Protein AF-A0AB74HJE1-F1 (afdb_monomer_lite)

pLDDT: mean 70.59, std 23.11, range [28.53, 96.62]

Structure (mmCIF, N/CA/C/O backbone):
data_AF-A0AB74HJE1-F1
#
_entry.id   AF-A0AB74HJE1-F1
#
loop_
_atom_site.group_PDB
_atom_site.id
_atom_site.type_symbol
_atom_site.label_atom_id
_atom_site.label_alt_id
_atom_site.label_comp_id
_atom_site.label_asym_id
_atom_site.label_entity_id
_atom_site.label_seq_id
_atom_site.pdbx_PDB_ins_code
_atom_site.Cartn_x
_atom_site.Cartn_y
_atom_site.Cartn_z
_atom_site.occupancy
_atom_site.B_iso_or_equiv
_atom_site.auth_seq_id
_atom_site.auth_comp_id
_atom_site.auth_asym_id
_atom_site.auth_atom_id
_atom_site.pdbx_PDB_model_num
ATOM 1 N N . MET A 1 1 ? 13.003 -18.111 -3.143 1.00 72.19 1 MET A N 1
ATOM 2 C CA . MET A 1 1 ? 11.633 -18.388 -3.616 1.00 72.19 1 MET A CA 1
ATOM 3 C C . MET A 1 1 ? 11.529 -17.770 -4.992 1.00 72.19 1 MET A C 1
ATOM 5 O O . MET A 1 1 ? 12.029 -16.664 -5.158 1.00 72.19 1 MET A O 1
ATOM 9 N N . ASP A 1 2 ? 10.996 -18.496 -5.968 1.00 81.50 2 ASP A N 1
ATOM 10 C CA . ASP A 1 2 ? 10.928 -17.996 -7.345 1.00 81.50 2 ASP A CA 1
ATOM 11 C C . ASP A 1 2 ? 9.870 -16.889 -7.454 1.00 81.50 2 ASP A C 1
ATOM 13 O O . ASP A 1 2 ? 8.859 -16.919 -6.746 1.00 81.50 2 ASP A O 1
ATOM 17 N N . SER A 1 3 ? 10.107 -15.906 -8.327 1.00 83.31 3 SER A N 1
ATOM 18 C CA . SER A 1 3 ? 9.240 -14.726 -8.477 1.00 83.31 3 SER A CA 1
ATOM 19 C C . SER A 1 3 ? 7.801 -15.100 -8.854 1.00 83.31 3 SER A C 1
ATOM 21 O O . SER A 1 3 ? 6.850 -14.568 -8.295 1.00 83.31 3 SER A O 1
ATOM 23 N N . ASP A 1 4 ? 7.614 -16.074 -9.740 1.00 87.19 4 ASP A N 1
ATOM 24 C CA . ASP A 1 4 ? 6.304 -16.563 -10.191 1.00 87.19 4 ASP A CA 1
ATOM 25 C C . ASP A 1 4 ? 5.499 -17.290 -9.099 1.00 87.19 4 ASP A C 1
ATOM 27 O O . ASP A 1 4 ? 4.298 -17.512 -9.255 1.00 87.19 4 ASP A O 1
ATOM 31 N N . LYS A 1 5 ? 6.144 -17.628 -7.978 1.00 89.44 5 LYS A N 1
ATOM 32 C CA . LYS A 1 5 ? 5.533 -18.297 -6.821 1.00 89.44 5 LYS A CA 1
ATOM 33 C C . LYS A 1 5 ? 5.358 -17.367 -5.622 1.00 89.44 5 LYS A C 1
ATOM 35 O O . LYS A 1 5 ? 4.829 -17.805 -4.604 1.00 89.44 5 LYS A O 1
ATOM 40 N N . ALA A 1 6 ? 5.809 -16.115 -5.710 1.00 90.12 6 ALA A N 1
ATOM 41 C CA . ALA A 1 6 ? 5.773 -15.154 -4.614 1.00 90.12 6 ALA A CA 1
ATOM 42 C C . ALA A 1 6 ? 4.555 -14.229 -4.699 1.00 90.12 6 ALA A C 1
ATOM 44 O O . ALA A 1 6 ? 4.328 -13.576 -5.713 1.00 90.12 6 ALA A O 1
ATOM 45 N N . ALA A 1 7 ? 3.812 -14.119 -3.599 1.00 92.62 7 ALA A N 1
ATOM 46 C CA . ALA A 1 7 ? 2.880 -13.026 -3.357 1.00 92.62 7 ALA A CA 1
ATOM 47 C C . ALA A 1 7 ? 3.541 -12.061 -2.368 1.00 92.62 7 ALA A C 1
ATOM 49 O O . ALA A 1 7 ? 4.064 -12.495 -1.340 1.00 92.62 7 ALA A O 1
ATOM 50 N N . VAL A 1 8 ? 3.583 -10.774 -2.707 1.00 94.62 8 VAL A N 1
ATOM 51 C CA . VAL A 1 8 ? 4.315 -9.763 -1.935 1.00 94.62 8 VAL A CA 1
ATOM 52 C C . VAL A 1 8 ? 3.392 -8.632 -1.517 1.00 94.62 8 VAL A C 1
ATOM 54 O O . VAL A 1 8 ? 2.507 -8.228 -2.266 1.00 94.62 8 VAL A O 1
ATOM 57 N N . TRP A 1 9 ? 3.594 -8.122 -0.312 1.00 95.94 9 TRP A N 1
ATOM 58 C CA . TRP A 1 9 ? 2.852 -7.001 0.253 1.00 95.94 9 TRP A CA 1
ATOM 59 C C . TRP A 1 9 ? 3.743 -6.254 1.238 1.00 95.94 9 TRP A C 1
ATOM 61 O O . TRP A 1 9 ? 4.643 -6.835 1.843 1.00 95.94 9 TRP A O 1
ATOM 71 N N . VAL A 1 10 ? 3.468 -4.965 1.426 1.00 96.62 10 VAL A N 1
ATOM 72 C CA . VAL A 1 10 ? 4.100 -4.175 2.493 1.00 96.62 10 VAL A CA 1
ATOM 73 C C . VAL A 1 10 ? 3.475 -4.508 3.848 1.00 96.62 10 VAL A C 1
ATOM 75 O O . VAL A 1 10 ? 4.176 -4.594 4.850 1.00 96.62 10 VAL A O 1
ATOM 78 N N . THR A 1 11 ? 2.160 -4.724 3.868 1.00 96.06 11 T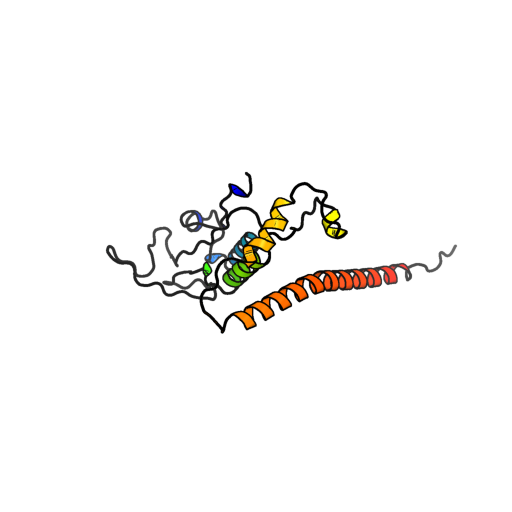HR A N 1
ATOM 79 C CA . THR A 1 11 ? 1.366 -4.981 5.073 1.00 96.06 11 THR A CA 1
ATOM 80 C C . THR A 1 11 ? 0.141 -5.831 4.740 1.00 96.06 11 THR A C 1
ATOM 82 O O . THR A 1 11 ? -0.234 -5.941 3.570 1.00 96.06 11 THR A O 1
ATOM 85 N N . ASN A 1 12 ? -0.480 -6.426 5.754 1.00 94.69 12 ASN A N 1
ATOM 86 C CA . ASN A 1 12 ? -1.777 -7.092 5.664 1.00 94.69 12 ASN A CA 1
ATOM 87 C C . ASN A 1 12 ? -2.604 -6.823 6.940 1.00 94.69 12 ASN A C 1
ATOM 89 O O . ASN A 1 12 ? -2.153 -6.116 7.838 1.00 94.69 12 ASN A O 1
ATOM 93 N N . TRP A 1 13 ? -3.810 -7.393 7.027 1.00 93.31 13 TRP A N 1
ATOM 94 C CA . TRP A 1 13 ? -4.737 -7.130 8.138 1.00 93.31 13 TRP A CA 1
ATOM 95 C C . TRP A 1 13 ? -4.210 -7.585 9.513 1.00 93.31 13 TRP A C 1
ATOM 97 O O . TRP A 1 13 ? -4.633 -7.050 10.533 1.00 93.31 13 TRP A O 1
ATOM 107 N N . ASP A 1 14 ? -3.296 -8.558 9.557 1.00 93.56 14 ASP A N 1
ATOM 108 C CA . ASP A 1 14 ? -2.675 -9.017 10.802 1.00 93.56 14 ASP A CA 1
ATOM 109 C C . ASP A 1 14 ? -1.459 -8.148 11.153 1.00 93.56 14 ASP A C 1
ATOM 111 O O . ASP A 1 14 ? -1.307 -7.677 12.283 1.00 93.56 14 ASP A O 1
ATOM 115 N N . THR A 1 15 ? -0.573 -7.919 10.177 1.00 95.00 15 THR A N 1
ATOM 116 C CA . THR A 1 15 ? 0.705 -7.234 10.390 1.00 95.00 15 THR A CA 1
ATOM 117 C C . THR A 1 15 ? 0.563 -5.732 10.559 1.00 95.00 15 THR A C 1
ATOM 119 O O . THR A 1 15 ? 1.452 -5.116 11.155 1.00 95.00 15 THR A O 1
ATOM 122 N N . GLU A 1 16 ? -0.548 -5.137 10.110 1.00 93.94 16 GLU A N 1
ATOM 123 C CA . GLU A 1 16 ? -0.856 -3.741 10.423 1.00 93.94 16 GLU A CA 1
ATOM 124 C C . GLU A 1 16 ? -1.067 -3.551 11.940 1.00 93.94 16 GLU A C 1
ATOM 126 O O . GLU A 1 16 ? -0.742 -2.504 12.500 1.00 93.94 16 GLU A O 1
ATOM 131 N N . ARG A 1 17 ? -1.562 -4.583 12.640 1.00 94.06 17 ARG A N 1
ATOM 132 C CA . ARG A 1 17 ? -2.012 -4.494 14.043 1.00 94.06 17 ARG A CA 1
ATOM 133 C C . ARG A 1 17 ? -0.992 -4.987 15.059 1.00 94.06 17 ARG A C 1
ATOM 135 O O . ARG A 1 17 ? -1.167 -4.752 16.249 1.00 94.06 17 ARG A O 1
ATOM 142 N N . ASN A 1 18 ? 0.074 -5.644 14.612 1.00 92.94 18 ASN A N 1
ATOM 143 C CA . ASN A 1 18 ? 1.067 -6.267 15.492 1.00 92.94 18 ASN A CA 1
ATOM 144 C C . ASN A 1 18 ? 2.453 -5.593 15.455 1.00 92.94 18 ASN A C 1
ATOM 146 O O . ASN A 1 18 ? 3.400 -6.116 16.040 1.00 92.94 18 ASN A O 1
ATOM 150 N N . GLY A 1 19 ? 2.587 -4.463 14.751 1.00 89.31 19 GLY A N 1
ATOM 151 C CA . GLY A 1 19 ? 3.825 -3.678 14.687 1.00 89.31 19 GLY A CA 1
ATOM 152 C C . GLY A 1 19 ? 4.952 -4.296 13.853 1.00 89.31 19 GLY A C 1
ATOM 153 O O . GLY A 1 19 ? 6.074 -3.802 13.895 1.00 89.31 19 GLY A O 1
ATOM 154 N N . SER A 1 20 ? 4.681 -5.361 13.093 1.00 93.25 20 SER A N 1
ATOM 155 C CA . SER A 1 20 ? 5.703 -6.067 12.300 1.00 93.25 20 SER A CA 1
ATOM 156 C C . SER A 1 20 ? 5.813 -5.578 10.851 1.00 93.25 20 SER A C 1
ATOM 158 O O . SER A 1 20 ? 6.543 -6.168 10.058 1.00 93.25 20 SER A O 1
ATOM 160 N N . SER A 1 21 ? 5.073 -4.536 10.467 1.00 95.06 21 SER A N 1
ATOM 161 C CA . SER A 1 21 ? 5.078 -3.993 9.105 1.00 95.06 21 SER A CA 1
ATOM 162 C C . SER A 1 21 ? 4.910 -2.479 9.089 1.00 95.06 21 SER A C 1
ATOM 164 O O . SER A 1 21 ? 4.431 -1.899 10.061 1.00 95.06 21 SER A O 1
ATOM 166 N N . LEU A 1 22 ? 5.285 -1.850 7.971 1.00 94.81 22 LEU A N 1
ATOM 167 C CA . LEU A 1 22 ? 4.898 -0.467 7.700 1.00 94.81 22 LEU A CA 1
ATOM 168 C C . LEU A 1 22 ? 3.400 -0.410 7.415 1.00 94.81 22 LEU A C 1
ATOM 170 O O . LEU A 1 22 ? 2.878 -1.226 6.662 1.00 94.81 22 LEU A O 1
ATOM 174 N N . THR A 1 23 ? 2.733 0.602 7.942 1.00 92.62 23 THR A N 1
ATOM 175 C CA . THR A 1 23 ? 1.289 0.815 7.833 1.00 92.62 23 THR A CA 1
ATOM 176 C C . THR A 1 23 ? 0.991 2.222 7.342 1.00 92.62 23 THR A C 1
ATOM 178 O O . THR A 1 23 ? 1.874 3.070 7.241 1.00 92.62 23 THR A O 1
ATOM 181 N N . THR A 1 24 ? -0.276 2.525 7.090 1.00 90.00 24 THR A N 1
ATOM 182 C CA . THR A 1 24 ? -0.703 3.879 6.715 1.00 90.00 24 THR A CA 1
ATOM 183 C C . THR A 1 24 ? -0.303 4.952 7.741 1.00 90.00 24 THR A C 1
ATOM 185 O O . THR A 1 24 ? -0.058 6.096 7.357 1.00 90.00 24 THR A O 1
ATOM 188 N N . ARG A 1 25 ? -0.117 4.587 9.021 1.00 88.75 25 ARG A N 1
ATOM 189 C CA . ARG A 1 25 ? 0.381 5.488 10.081 1.00 88.75 25 ARG A CA 1
ATOM 190 C C . ARG A 1 25 ? 1.830 5.926 9.886 1.00 88.75 25 ARG A C 1
ATOM 192 O O . ARG A 1 25 ? 2.210 6.979 10.386 1.00 88.75 25 ARG A O 1
ATOM 199 N N . ASP A 1 26 ? 2.616 5.168 9.126 1.00 91.75 26 ASP A N 1
ATOM 200 C CA . ASP A 1 26 ? 4.002 5.508 8.787 1.00 91.75 26 ASP A CA 1
ATOM 201 C C . ASP A 1 26 ? 4.096 6.485 7.598 1.00 91.75 26 ASP A C 1
ATOM 203 O O . ASP A 1 26 ? 5.193 6.844 7.155 1.00 91.75 26 ASP A O 1
ATOM 207 N N . GLY A 1 27 ? 2.949 6.918 7.056 1.00 89.19 27 GLY A N 1
ATOM 208 C CA . GLY A 1 27 ? 2.835 7.977 6.057 1.00 89.19 27 GLY A CA 1
ATOM 209 C C . GLY A 1 27 ? 3.713 7.742 4.826 1.00 89.19 27 GLY A C 1
ATOM 210 O O . GLY A 1 27 ? 3.563 6.757 4.099 1.00 89.19 27 GLY A O 1
ATOM 211 N N . THR A 1 28 ? 4.651 8.659 4.580 1.00 90.00 28 THR A N 1
ATOM 212 C CA . THR A 1 28 ? 5.533 8.635 3.402 1.00 90.00 28 THR A CA 1
ATOM 213 C C . THR A 1 28 ? 6.341 7.342 3.281 1.00 90.00 28 THR A C 1
ATOM 215 O O . THR A 1 28 ? 6.552 6.870 2.163 1.00 90.00 28 THR A O 1
ATOM 218 N N . SER A 1 29 ? 6.762 6.732 4.395 1.00 93.50 29 SER A N 1
ATOM 219 C CA . SER A 1 29 ? 7.520 5.473 4.368 1.00 93.50 29 SER A CA 1
ATOM 220 C C . SER A 1 29 ? 6.685 4.330 3.795 1.00 93.50 29 SER A C 1
ATOM 222 O O . SER A 1 29 ? 7.158 3.581 2.940 1.00 93.50 29 SER A O 1
ATOM 224 N N . TYR A 1 30 ? 5.416 4.237 4.197 1.00 93.25 30 TYR A N 1
ATOM 225 C CA . TYR A 1 30 ? 4.480 3.254 3.656 1.00 93.25 30 TYR A CA 1
ATOM 226 C C . TYR A 1 30 ? 4.193 3.493 2.175 1.00 93.25 30 TYR A C 1
ATOM 228 O O . TYR A 1 30 ? 4.159 2.547 1.381 1.00 93.25 30 TYR A O 1
ATOM 236 N N . LEU A 1 31 ? 4.050 4.758 1.772 1.00 91.50 31 LEU A N 1
ATOM 237 C CA . LEU A 1 31 ? 3.858 5.105 0.369 1.00 91.50 31 LEU A CA 1
ATOM 238 C C . LEU A 1 31 ? 5.068 4.705 -0.489 1.00 91.50 31 LEU A C 1
ATOM 240 O O . LEU A 1 31 ? 4.891 4.106 -1.550 1.00 91.50 31 LEU A O 1
ATOM 244 N N . LEU A 1 32 ? 6.286 4.993 -0.024 1.00 93.06 32 LEU A N 1
ATOM 245 C CA . LEU A 1 32 ? 7.517 4.647 -0.733 1.00 93.06 32 LEU A CA 1
ATOM 246 C C . LEU A 1 32 ? 7.716 3.132 -0.819 1.00 93.06 32 LEU A C 1
ATOM 248 O O . LEU A 1 32 ? 8.081 2.632 -1.880 1.00 93.06 32 LEU A O 1
ATOM 252 N N . ALA A 1 33 ? 7.432 2.397 0.257 1.00 95.19 33 ALA A N 1
ATOM 253 C CA . ALA A 1 33 ? 7.513 0.940 0.259 1.00 95.19 33 ALA A CA 1
ATOM 254 C C . ALA A 1 33 ? 6.566 0.323 -0.782 1.00 95.19 33 ALA A C 1
ATOM 256 O O . ALA A 1 33 ? 6.971 -0.547 -1.554 1.00 95.19 33 ALA A O 1
ATOM 257 N N . ASN A 1 34 ? 5.329 0.820 -0.873 1.00 94.31 34 ASN A N 1
ATOM 258 C CA . ASN A 1 34 ? 4.380 0.353 -1.883 1.00 94.31 34 ASN A CA 1
ATOM 259 C C . ASN A 1 34 ? 4.787 0.776 -3.301 1.00 94.31 34 ASN A C 1
ATOM 261 O O . ASN A 1 34 ? 4.650 -0.009 -4.237 1.00 94.31 34 ASN A O 1
ATOM 265 N N . ALA A 1 35 ? 5.322 1.987 -3.478 1.00 92.69 35 ALA A N 1
ATOM 266 C CA . ALA A 1 35 ? 5.855 2.425 -4.764 1.00 92.69 35 ALA A CA 1
ATOM 267 C C . ALA A 1 35 ? 7.021 1.533 -5.218 1.00 92.69 35 ALA A C 1
ATOM 269 O O . ALA A 1 35 ? 7.041 1.097 -6.368 1.00 92.69 35 ALA A O 1
ATOM 270 N N . PHE A 1 36 ? 7.946 1.206 -4.314 1.00 92.38 36 PHE A N 1
ATOM 271 C CA . PHE A 1 36 ? 9.055 0.299 -4.592 1.00 92.38 36 PHE A CA 1
ATOM 272 C C . PHE A 1 36 ? 8.561 -1.108 -4.936 1.00 92.38 36 PHE A C 1
ATOM 274 O O . PHE A 1 36 ? 8.960 -1.651 -5.960 1.00 92.38 36 PHE A O 1
ATOM 281 N N . MET A 1 37 ? 7.640 -1.668 -4.149 1.00 93.81 37 MET A N 1
ATOM 282 C CA . MET A 1 37 ? 7.030 -2.973 -4.423 1.00 93.81 37 MET A CA 1
ATOM 283 C C . MET A 1 37 ? 6.345 -3.027 -5.799 1.00 93.81 37 MET A C 1
ATOM 285 O O . MET A 1 37 ? 6.401 -4.046 -6.478 1.00 93.81 37 MET A O 1
ATOM 289 N N . LEU A 1 38 ? 5.700 -1.938 -6.227 1.00 93.06 38 LEU A N 1
ATOM 290 C CA . LEU A 1 38 ? 5.068 -1.855 -7.546 1.00 93.06 38 LEU A CA 1
ATOM 291 C C . LEU A 1 38 ? 6.087 -1.664 -8.677 1.00 93.06 38 LEU A C 1
ATOM 293 O O . LEU A 1 38 ? 5.887 -2.204 -9.763 1.00 93.06 38 LEU A O 1
ATOM 297 N N . ALA A 1 39 ? 7.161 -0.910 -8.440 1.00 88.69 39 ALA A N 1
ATOM 298 C CA . ALA A 1 39 ? 8.231 -0.697 -9.413 1.00 88.69 39 ALA A CA 1
ATOM 299 C C . ALA A 1 39 ? 9.106 -1.942 -9.604 1.00 88.69 39 ALA A C 1
ATOM 301 O O . ALA A 1 39 ? 9.608 -2.188 -10.701 1.00 88.69 39 ALA A O 1
ATOM 302 N N . TYR A 1 40 ? 9.307 -2.714 -8.537 1.00 84.62 40 TYR A N 1
ATOM 303 C CA . TYR A 1 40 ? 10.154 -3.890 -8.545 1.00 84.62 40 TYR A CA 1
ATOM 304 C C . TYR A 1 40 ? 9.367 -5.100 -9.053 1.00 84.62 40 TYR A C 1
ATOM 306 O O . TYR A 1 40 ? 8.351 -5.509 -8.489 1.00 84.62 40 TYR A O 1
ATOM 314 N N . ASP A 1 41 ? 9.823 -5.683 -10.158 1.00 81.94 41 ASP A N 1
ATOM 315 C CA . ASP A 1 41 ? 9.139 -6.813 -10.783 1.00 81.94 41 ASP A CA 1
ATOM 316 C C . ASP A 1 41 ? 9.598 -8.143 -10.172 1.00 81.94 41 ASP A C 1
ATOM 318 O O . ASP A 1 41 ? 10.309 -8.941 -10.793 1.00 81.94 41 ASP A O 1
ATOM 322 N N . TYR A 1 42 ? 9.207 -8.321 -8.912 1.00 84.50 42 TYR A N 1
ATOM 323 C CA . TYR A 1 42 ? 9.331 -9.548 -8.142 1.00 84.50 42 TYR A CA 1
ATOM 324 C C . TYR A 1 42 ? 7.975 -9.889 -7.525 1.00 84.50 42 TYR A C 1
ATOM 326 O O . TYR A 1 42 ? 7.381 -9.063 -6.831 1.00 84.50 42 TYR A O 1
ATOM 334 N N . GLY A 1 43 ? 7.494 -11.107 -7.756 1.00 89.12 43 GLY A N 1
ATOM 335 C CA . GLY A 1 43 ? 6.219 -11.557 -7.221 1.00 89.12 43 GLY A CA 1
ATOM 336 C C . GLY A 1 43 ? 4.984 -10.896 -7.835 1.00 89.12 43 GLY A C 1
ATOM 337 O O . GLY A 1 43 ? 5.035 -10.010 -8.698 1.00 89.12 43 GLY A O 1
ATOM 338 N N . GLN A 1 44 ? 3.840 -11.346 -7.332 1.00 91.00 44 GLN A N 1
ATOM 339 C CA . GLN A 1 44 ? 2.539 -10.711 -7.487 1.00 91.00 44 GLN A CA 1
ATOM 340 C C . GLN A 1 44 ? 2.323 -9.725 -6.330 1.00 91.00 44 GLN A C 1
ATOM 342 O O . GLN A 1 44 ? 2.203 -10.161 -5.184 1.00 91.00 44 GLN A O 1
ATOM 347 N N . PRO A 1 45 ? 2.310 -8.404 -6.583 1.00 94.19 45 PRO A N 1
ATOM 348 C CA . PRO A 1 45 ? 2.145 -7.411 -5.538 1.00 94.19 45 PRO A CA 1
ATOM 349 C C . PRO A 1 45 ? 0.681 -7.277 -5.126 1.00 94.19 45 PRO A C 1
ATOM 351 O O . PRO A 1 45 ? -0.216 -7.151 -5.960 1.00 94.19 45 PRO A O 1
ATOM 354 N N . HIS A 1 46 ? 0.459 -7.214 -3.820 1.00 94.81 46 HIS A N 1
ATOM 355 C CA . HIS A 1 46 ? -0.832 -6.988 -3.194 1.00 94.81 46 HIS A CA 1
ATOM 356 C C . HIS A 1 46 ? -0.795 -5.668 -2.423 1.00 94.81 46 HIS A C 1
ATOM 358 O O . HIS A 1 46 ? -0.041 -5.505 -1.465 1.00 94.81 46 HIS A O 1
ATOM 364 N N . ILE A 1 47 ? -1.630 -4.718 -2.84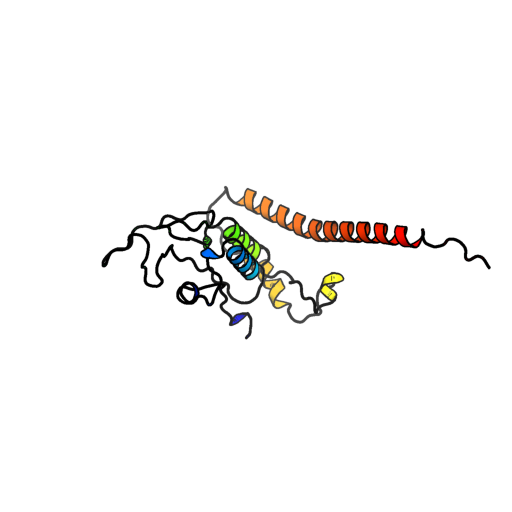6 1.00 94.56 47 ILE A N 1
ATOM 365 C CA . ILE A 1 47 ? -1.854 -3.468 -2.117 1.00 94.56 47 ILE A CA 1
ATOM 366 C C . ILE A 1 47 ? -2.944 -3.716 -1.085 1.00 94.56 47 ILE A C 1
ATOM 368 O O . ILE A 1 47 ? -4.107 -3.926 -1.435 1.00 94.56 47 ILE A O 1
ATOM 372 N N . PHE A 1 48 ? -2.566 -3.681 0.186 1.00 94.69 48 PHE A N 1
ATOM 373 C CA . PHE A 1 48 ? -3.519 -3.766 1.277 1.00 94.69 48 PHE A CA 1
ATOM 374 C C . PHE A 1 48 ? -4.240 -2.429 1.483 1.00 94.69 48 PHE A C 1
ATOM 376 O O . PHE A 1 48 ? -3.643 -1.354 1.394 1.00 94.69 48 PHE A O 1
ATOM 383 N N . SER A 1 49 ? -5.538 -2.504 1.772 1.00 91.88 49 SER A N 1
ATOM 384 C CA . SER A 1 49 ? -6.367 -1.351 2.103 1.00 91.88 49 SER A CA 1
ATOM 385 C C . SER A 1 49 ? -7.304 -1.688 3.252 1.00 91.88 49 SER A C 1
ATOM 387 O O . SER A 1 49 ? -8.352 -2.297 3.042 1.00 91.88 49 SER A O 1
ATOM 389 N N . GLY A 1 50 ? -6.935 -1.229 4.441 1.00 92.69 50 GLY A N 1
ATOM 390 C CA . GLY A 1 50 ? -7.756 -1.311 5.639 1.00 92.69 50 GLY A CA 1
ATOM 391 C C . GLY A 1 50 ? -8.608 -0.064 5.866 1.00 92.69 50 GLY A C 1
ATOM 392 O O . GLY A 1 50 ? -9.093 0.596 4.937 1.00 92.69 50 GLY A O 1
ATOM 393 N N . TYR A 1 51 ? -8.771 0.250 7.140 1.00 93.69 51 TYR A N 1
ATOM 394 C CA . TYR A 1 51 ? -9.548 1.361 7.657 1.00 93.69 51 TYR A CA 1
ATOM 395 C C . TYR A 1 51 ? -8.934 1.862 8.957 1.00 93.69 51 TYR A C 1
ATOM 397 O O . TYR A 1 51 ? -8.230 1.119 9.637 1.00 93.69 51 TYR A O 1
ATOM 405 N N . TYR A 1 52 ? -9.246 3.102 9.328 1.00 92.94 52 TYR A N 1
ATOM 406 C CA . TYR A 1 52 ? -8.756 3.680 10.569 1.00 92.94 52 TYR A CA 1
ATOM 407 C C . TYR A 1 52 ? -9.210 2.863 11.782 1.00 92.94 52 TYR A C 1
ATOM 409 O O . TYR A 1 52 ? -10.396 2.571 11.934 1.00 92.94 52 TYR A O 1
ATOM 417 N N . TYR A 1 53 ? -8.270 2.581 12.681 1.00 92.44 53 TYR A N 1
ATOM 418 C CA . TYR A 1 53 ? -8.524 1.994 13.995 1.00 92.44 53 TYR A CA 1
ATOM 419 C C . TYR A 1 53 ? -7.752 2.748 15.082 1.00 92.44 53 TYR A C 1
ATOM 421 O O . TYR A 1 53 ? -6.633 3.215 14.848 1.00 92.44 53 TYR A O 1
ATOM 429 N N . ALA A 1 54 ? -8.332 2.862 16.275 1.00 91.44 54 ALA A N 1
ATOM 430 C CA . ALA A 1 54 ? -7.648 3.396 17.450 1.00 91.44 54 ALA A CA 1
ATOM 431 C C . ALA A 1 54 ? -7.050 2.258 18.294 1.00 91.44 54 ALA A C 1
ATOM 433 O O . ALA A 1 54 ? -5.899 2.341 18.718 1.00 91.44 54 ALA A O 1
ATOM 434 N N . GLY A 1 55 ? -7.816 1.184 18.490 1.00 92.06 55 GLY A N 1
ATOM 435 C CA . GLY A 1 55 ? -7.407 -0.069 19.117 1.00 92.06 55 GLY A CA 1
ATOM 436 C C . GLY A 1 55 ? -7.207 -1.193 18.102 1.00 92.06 55 GLY A C 1
ATOM 437 O O . GLY A 1 55 ? -7.839 -1.230 17.048 1.00 92.06 55 GLY A O 1
ATOM 438 N N . VAL A 1 56 ? -6.330 -2.146 18.424 1.00 92.19 56 VAL A N 1
ATOM 439 C CA . VAL A 1 56 ? -6.037 -3.298 17.550 1.00 92.19 56 VAL A CA 1
ATOM 440 C C . VAL A 1 56 ? -7.253 -4.200 17.318 1.00 92.19 56 VAL A C 1
ATOM 442 O O . VAL A 1 56 ? -7.324 -4.854 16.286 1.00 92.19 56 VAL A O 1
ATOM 445 N N . ASP A 1 57 ? -8.249 -4.171 18.200 1.00 93.19 57 ASP A N 1
ATOM 446 C CA . ASP A 1 57 ? -9.481 -4.956 18.062 1.00 93.19 57 ASP A CA 1
ATOM 447 C C . ASP A 1 57 ? -10.641 -4.165 17.428 1.00 93.19 57 ASP A C 1
ATOM 449 O O . ASP A 1 57 ? -11.759 -4.674 17.326 1.00 93.19 57 ASP A O 1
ATOM 453 N N . ASP A 1 58 ? -10.407 -2.924 16.982 1.00 94.00 58 ASP A N 1
ATOM 454 C CA . ASP A 1 58 ? -11.474 -2.110 16.399 1.00 94.00 58 ASP A CA 1
ATOM 455 C C . ASP A 1 58 ? -11.911 -2.662 15.035 1.00 94.00 58 ASP A C 1
ATOM 457 O O . ASP A 1 58 ? -11.102 -2.914 14.126 1.00 94.00 58 ASP A O 1
ATOM 461 N N . GLY A 1 59 ? -13.230 -2.790 14.891 1.00 92.88 59 GLY A N 1
ATOM 462 C CA . GLY A 1 59 ? -13.897 -3.118 13.639 1.00 92.88 59 GLY A CA 1
ATOM 463 C C . GLY A 1 59 ? -13.946 -1.945 12.658 1.00 92.88 59 GLY A C 1
ATOM 464 O O . GLY A 1 59 ? -13.487 -0.838 12.940 1.00 92.88 59 GLY A O 1
ATOM 465 N N . ALA A 1 60 ? -14.521 -2.200 11.483 1.00 93.81 60 ALA A N 1
ATOM 466 C CA . ALA A 1 60 ? -14.636 -1.202 10.426 1.00 93.81 60 ALA A CA 1
ATOM 467 C C . ALA A 1 60 ? -15.412 0.060 10.876 1.00 93.81 60 ALA A C 1
ATOM 469 O O . ALA A 1 60 ? -16.323 -0.038 11.706 1.00 93.81 60 ALA A O 1
ATOM 470 N N . PRO A 1 61 ? -15.114 1.243 10.304 1.00 91.94 61 PRO A N 1
ATOM 471 C CA . PRO A 1 61 ? -15.757 2.493 10.682 1.00 91.94 61 PRO A CA 1
ATOM 472 C C . PRO A 1 61 ? -17.282 2.431 10.586 1.00 91.94 61 PRO A C 1
ATOM 474 O O . PRO A 1 61 ? -17.843 2.108 9.539 1.00 91.94 61 PRO A O 1
ATOM 477 N N . GLY A 1 62 ? -17.954 2.750 11.695 1.00 91.56 62 GLY A N 1
ATOM 478 C CA . GLY A 1 62 ? -19.416 2.763 11.783 1.00 91.56 62 GLY A CA 1
ATOM 479 C C . GLY A 1 62 ? -20.080 1.383 11.712 1.00 91.56 62 GLY A C 1
ATOM 480 O O . GLY A 1 62 ? -21.305 1.312 11.607 1.00 91.56 62 GLY A O 1
ATOM 481 N N . ALA A 1 63 ? -19.309 0.292 11.763 1.00 93.81 63 ALA A N 1
ATOM 482 C CA . ALA A 1 63 ? -19.863 -1.052 11.776 1.00 93.81 63 ALA A CA 1
ATOM 483 C C . ALA A 1 63 ? -20.707 -1.303 13.034 1.00 93.81 63 ALA A C 1
ATOM 485 O O . ALA A 1 63 ? -20.368 -0.900 14.148 1.00 93.81 63 ALA A O 1
ATOM 486 N N . THR A 1 64 ? -21.808 -2.021 12.842 1.00 94.50 64 THR A N 1
ATOM 487 C CA . THR A 1 64 ? -22.627 -2.593 13.909 1.00 94.50 64 THR A CA 1
ATOM 488 C C . THR A 1 64 ? -22.471 -4.112 13.907 1.00 94.50 64 THR A C 1
ATOM 490 O O . THR A 1 64 ? -21.781 -4.688 13.068 1.00 94.50 64 THR A O 1
ATOM 493 N N . ARG A 1 65 ? -23.168 -4.805 14.812 1.00 94.06 65 ARG A N 1
ATOM 494 C CA . ARG A 1 65 ? -23.169 -6.273 14.827 1.00 94.06 65 ARG A CA 1
ATOM 495 C C . ARG A 1 65 ? -23.771 -6.905 13.563 1.00 94.06 65 ARG A C 1
ATOM 497 O O . ARG A 1 65 ? -23.503 -8.071 13.295 1.00 94.06 65 ARG A O 1
ATOM 504 N N . THR A 1 66 ? -24.596 -6.178 12.812 1.00 96.31 66 THR A N 1
ATOM 505 C CA . THR A 1 66 ? -25.341 -6.732 11.666 1.00 96.31 66 THR A CA 1
ATOM 506 C C . THR A 1 66 ? -25.153 -5.950 10.372 1.00 96.31 66 THR A C 1
ATOM 508 O O . THR A 1 66 ? -25.745 -6.315 9.361 1.00 96.31 66 THR A O 1
ATOM 511 N N . SER A 1 67 ? -24.371 -4.871 10.377 1.00 95.94 67 SER A N 1
ATOM 512 C CA . SER A 1 67 ? -24.152 -4.052 9.186 1.00 95.94 67 SER A CA 1
ATOM 513 C C . SER A 1 67 ? -22.787 -3.379 9.190 1.00 95.94 67 SER A C 1
ATOM 515 O O . SER A 1 67 ? -22.262 -3.006 10.237 1.00 95.94 67 SER A O 1
ATOM 517 N N . VAL A 1 68 ? -22.246 -3.178 7.992 1.00 94.62 68 VAL A N 1
ATOM 518 C CA . VAL A 1 68 ? -21.089 -2.320 7.738 1.00 94.62 68 VAL A CA 1
ATOM 519 C C . VAL A 1 68 ? -21.561 -1.221 6.783 1.00 94.62 68 VAL A C 1
ATOM 521 O O . VAL A 1 68 ? -22.130 -1.563 5.745 1.00 94.62 68 VAL A O 1
ATOM 524 N N . PRO A 1 69 ? -21.405 0.068 7.127 1.00 92.44 69 PRO A N 1
ATOM 525 C CA . PRO A 1 69 ? -21.797 1.166 6.250 1.00 92.44 69 PRO A CA 1
ATOM 526 C C . PRO A 1 69 ? -21.007 1.197 4.941 1.00 92.44 69 PRO A C 1
ATOM 528 O O . PRO A 1 69 ? -19.895 0.670 4.852 1.00 92.44 69 PRO A O 1
ATOM 531 N N . ASP A 1 70 ? -21.561 1.896 3.952 1.00 91.56 70 ASP A N 1
ATOM 532 C CA . ASP A 1 70 ? -20.874 2.138 2.688 1.00 91.56 70 ASP A CA 1
ATOM 533 C C . ASP A 1 70 ? -19.551 2.891 2.892 1.00 91.56 70 ASP A C 1
ATOM 535 O O . ASP A 1 70 ? -19.416 3.819 3.695 1.00 91.56 70 ASP A O 1
ATOM 539 N N . MET A 1 71 ? -18.555 2.483 2.112 1.00 88.50 71 MET A N 1
ATOM 540 C CA . MET A 1 71 ? -17.198 3.005 2.174 1.00 88.50 71 MET A CA 1
ATOM 541 C C . MET A 1 71 ? -17.076 4.356 1.460 1.00 88.50 71 MET A C 1
ATOM 543 O O . MET A 1 71 ? -17.345 4.469 0.265 1.00 88.50 71 MET A O 1
ATOM 547 N N . THR A 1 72 ? -16.539 5.356 2.165 1.00 87.62 72 THR A N 1
ATOM 548 C CA . THR A 1 72 ? -16.033 6.600 1.562 1.00 87.62 72 THR A CA 1
ATOM 549 C C . THR A 1 72 ? -14.507 6.579 1.535 1.00 87.62 72 THR A C 1
ATOM 551 O O . THR A 1 72 ? -13.871 6.403 2.572 1.00 87.62 72 THR A O 1
ATOM 554 N N . CYS A 1 73 ? -13.926 6.755 0.346 1.00 87.94 73 CYS A N 1
ATOM 555 C CA . CYS A 1 73 ? -12.485 6.641 0.125 1.00 87.94 73 CYS A CA 1
ATOM 556 C C . CYS A 1 73 ? -11.787 8.003 0.003 1.00 87.94 73 CYS A C 1
ATOM 558 O O . CYS A 1 73 ? -12.100 8.737 -0.941 1.00 87.94 73 CYS A O 1
ATOM 560 N N . PRO A 1 74 ? -10.782 8.301 0.843 1.00 82.56 74 PRO A N 1
ATOM 561 C CA . PRO A 1 74 ? -9.870 9.413 0.622 1.00 82.56 74 PRO A CA 1
ATOM 562 C C . PRO A 1 74 ? -8.900 9.112 -0.535 1.00 82.56 74 PRO A C 1
ATOM 564 O O . PRO A 1 74 ? -8.746 7.970 -0.981 1.00 82.56 74 PRO A O 1
ATOM 567 N N . THR A 1 75 ? -8.244 10.155 -1.049 1.00 81.06 75 THR A N 1
ATOM 568 C CA . THR A 1 75 ? -7.289 10.055 -2.175 1.00 81.06 75 THR A CA 1
ATOM 569 C C . THR A 1 75 ? -5.869 10.500 -1.835 1.00 81.06 75 THR A C 1
ATOM 571 O O . THR A 1 75 ? -4.967 10.301 -2.651 1.00 81.06 75 THR A O 1
ATOM 574 N N . ASP A 1 76 ? -5.675 11.125 -0.677 1.00 77.38 76 ASP A N 1
ATOM 575 C CA . ASP A 1 76 ? -4.412 11.710 -0.209 1.00 77.38 76 ASP A CA 1
ATOM 576 C C . ASP A 1 76 ? -3.599 10.767 0.690 1.00 77.38 76 ASP A C 1
ATOM 578 O O . ASP A 1 76 ? -2.393 10.946 0.829 1.00 77.38 76 ASP A O 1
ATOM 582 N N . GLY A 1 77 ? -4.245 9.743 1.247 1.00 78.75 77 GLY A N 1
ATOM 583 C CA . GLY A 1 77 ? -3.629 8.783 2.154 1.00 78.75 77 GLY A CA 1
ATOM 584 C C . GLY A 1 77 ? -3.319 9.327 3.535 1.00 78.75 77 GLY A C 1
ATOM 585 O O . GLY A 1 77 ? -2.447 8.798 4.220 1.00 78.75 77 GLY A O 1
ATOM 586 N N . ILE A 1 78 ? -4.040 10.371 3.943 1.00 83.38 78 ILE A N 1
ATOM 587 C CA . ILE A 1 78 ? -3.955 10.910 5.294 1.00 83.38 78 ILE A CA 1
ATOM 588 C C . ILE A 1 78 ? -4.835 10.074 6.226 1.00 83.38 78 ILE A C 1
ATOM 590 O O . ILE A 1 78 ? -6.039 9.915 6.006 1.00 83.38 78 ILE A O 1
ATOM 594 N N . GLU A 1 79 ? -4.230 9.581 7.305 1.00 85.94 79 GLU A N 1
ATOM 595 C CA . GLU A 1 79 ? -4.943 8.899 8.381 1.00 85.94 79 GLU A CA 1
ATOM 596 C C . GLU A 1 79 ? -5.945 9.838 9.053 1.00 85.94 79 GLU A C 1
ATOM 598 O O . GLU A 1 79 ? -5.572 10.814 9.702 1.00 85.94 79 GLU A O 1
ATOM 603 N N . THR A 1 80 ? -7.234 9.531 8.899 1.00 88.75 80 THR A N 1
ATOM 604 C CA . THR A 1 80 ? -8.335 10.307 9.474 1.00 88.75 80 THR A CA 1
ATOM 605 C C . THR A 1 80 ? -9.251 9.374 10.251 1.00 88.75 80 THR A C 1
ATOM 607 O O . THR A 1 80 ? -9.641 8.317 9.758 1.00 88.75 80 THR A O 1
ATOM 610 N N . ALA A 1 81 ? -9.616 9.766 11.472 1.00 89.88 81 ALA A N 1
ATOM 611 C CA . ALA A 1 81 ? -10.493 8.955 12.303 1.00 89.88 81 ALA A CA 1
ATOM 612 C C . ALA A 1 81 ? -11.825 8.654 11.594 1.00 89.88 81 ALA A C 1
ATOM 614 O O . ALA A 1 81 ? -12.473 9.554 11.060 1.00 89.88 81 ALA A O 1
ATOM 615 N N . GLY A 1 82 ? -12.233 7.383 11.603 1.00 89.12 82 GLY A N 1
ATOM 616 C CA . GLY A 1 82 ? -13.504 6.942 11.025 1.00 89.12 82 GLY A CA 1
ATOM 617 C C . GLY A 1 82 ? -13.532 6.831 9.496 1.00 89.12 82 GLY A C 1
ATOM 618 O O . GLY A 1 82 ? -14.616 6.694 8.933 1.00 89.12 82 GLY A O 1
ATOM 619 N N . THR A 1 83 ? -12.385 6.871 8.810 1.00 90.75 83 THR A N 1
ATOM 620 C CA . THR A 1 83 ? -12.326 6.695 7.351 1.00 90.75 83 THR A CA 1
ATOM 621 C C . THR A 1 83 ? -11.755 5.339 6.949 1.00 90.75 83 THR A C 1
ATOM 623 O O . THR A 1 83 ? -11.003 4.689 7.677 1.00 90.75 83 THR A O 1
ATOM 626 N N . TRP A 1 84 ? -12.127 4.893 5.752 1.00 93.56 84 TRP A N 1
ATOM 627 C CA . TRP A 1 84 ? -11.453 3.787 5.082 1.00 93.56 84 TRP A CA 1
ATOM 628 C C . TRP A 1 84 ? -10.165 4.296 4.442 1.00 93.56 84 TRP A C 1
ATOM 630 O O . TRP A 1 84 ? -10.139 5.419 3.948 1.00 93.56 84 TRP A O 1
ATOM 640 N N . HIS A 1 85 ? -9.106 3.490 4.393 1.00 91.94 85 HIS A N 1
ATOM 641 C CA . HIS A 1 85 ? -7.836 3.957 3.829 1.00 91.94 85 HIS A CA 1
ATOM 642 C C . HIS A 1 85 ? -7.896 4.057 2.309 1.00 91.94 85 HIS A C 1
ATOM 644 O O . HIS A 1 85 ? -7.439 5.039 1.731 1.00 91.94 85 HIS A O 1
ATOM 650 N N . CYS A 1 86 ? -8.467 3.045 1.651 1.00 92.62 86 CYS A N 1
ATOM 651 C CA . CYS A 1 86 ? -8.536 2.952 0.194 1.00 92.62 86 CYS A CA 1
ATOM 652 C C . CYS A 1 86 ? -7.179 3.190 -0.488 1.00 92.62 86 CYS A C 1
ATOM 654 O O . CYS A 1 86 ? -7.105 3.927 -1.473 1.00 92.62 86 CYS A O 1
ATOM 656 N N . ALA A 1 87 ? -6.107 2.574 0.023 1.00 91.88 87 ALA A N 1
ATOM 657 C CA . ALA A 1 87 ? -4.732 2.805 -0.433 1.00 91.88 87 ALA A CA 1
ATOM 658 C C . ALA A 1 87 ? -4.554 2.643 -1.953 1.00 91.88 87 ALA A C 1
ATOM 660 O O . ALA A 1 87 ? -3.871 3.431 -2.606 1.00 91.88 87 ALA A O 1
ATOM 661 N N . GLN A 1 88 ? -5.268 1.692 -2.554 1.00 90.31 88 GLN A N 1
ATOM 662 C CA . GLN A 1 88 ? -5.325 1.466 -3.998 1.00 90.31 88 GLN A CA 1
ATOM 663 C C . GLN A 1 88 ? -5.863 2.661 -4.807 1.00 90.31 88 GLN A C 1
ATOM 665 O O . GLN A 1 88 ? -5.701 2.698 -6.025 1.00 90.31 88 GLN A O 1
ATOM 670 N N . ARG A 1 89 ? -6.528 3.632 -4.167 1.00 91.44 89 ARG A N 1
ATOM 671 C CA . ARG A 1 89 ? -7.058 4.858 -4.789 1.00 91.44 89 ARG A CA 1
ATOM 672 C C . ARG A 1 89 ? -6.170 6.078 -4.585 1.00 91.44 89 ARG A C 1
ATOM 674 O O . ARG A 1 89 ? -6.433 7.113 -5.204 1.00 91.44 89 ARG A O 1
ATOM 681 N N . TRP A 1 90 ? -5.121 5.992 -3.779 1.00 90.31 90 TRP A N 1
ATOM 682 C CA . TRP A 1 90 ? -4.221 7.123 -3.598 1.00 90.31 90 TRP A CA 1
ATOM 683 C C . TRP A 1 90 ? -3.525 7.454 -4.911 1.00 90.31 90 TRP A C 1
ATOM 685 O O . TRP A 1 90 ? -3.177 6.559 -5.686 1.00 90.31 90 TRP A O 1
ATOM 695 N N . THR A 1 91 ? -3.344 8.743 -5.189 1.00 89.81 91 THR A N 1
ATOM 696 C CA . THR A 1 91 ? -2.822 9.205 -6.485 1.00 89.81 91 THR A CA 1
ATOM 697 C C . THR A 1 91 ? -1.474 8.568 -6.820 1.00 89.81 91 THR A C 1
ATOM 699 O O . THR A 1 91 ? -1.291 8.068 -7.928 1.00 89.81 91 THR A O 1
ATOM 702 N N . ALA A 1 92 ? -0.563 8.505 -5.847 1.00 87.38 92 ALA A N 1
ATOM 703 C CA . ALA A 1 92 ? 0.749 7.891 -6.024 1.00 87.38 92 ALA A CA 1
ATOM 704 C C . ALA A 1 92 ? 0.662 6.376 -6.291 1.00 87.38 92 ALA A C 1
ATOM 706 O O . ALA A 1 92 ? 1.284 5.887 -7.230 1.00 87.38 92 ALA A O 1
ATOM 707 N N . ILE A 1 93 ? -0.168 5.640 -5.545 1.00 91.44 93 ILE A N 1
ATOM 708 C CA . ILE A 1 93 ? -0.349 4.193 -5.744 1.00 91.44 93 ILE A CA 1
ATOM 709 C C . ILE A 1 93 ? -0.975 3.894 -7.108 1.00 91.44 93 ILE A C 1
ATOM 711 O O . ILE A 1 93 ? -0.459 3.059 -7.848 1.00 91.44 93 ILE A O 1
ATOM 715 N N . ARG A 1 94 ? -2.035 4.617 -7.498 1.00 92.38 94 ARG A N 1
ATOM 716 C CA . ARG A 1 94 ? -2.643 4.475 -8.834 1.00 92.38 94 ARG A CA 1
ATOM 717 C C . ARG A 1 94 ? -1.647 4.770 -9.951 1.00 92.38 94 ARG A C 1
ATOM 719 O O . ARG A 1 94 ? -1.607 4.032 -10.934 1.00 92.38 94 ARG A O 1
ATOM 726 N N . GLY A 1 95 ? -0.832 5.813 -9.789 1.00 91.56 95 GLY A N 1
ATOM 727 C CA . GLY A 1 95 ? 0.242 6.139 -10.725 1.00 91.56 95 GLY A CA 1
ATOM 728 C C . GLY A 1 95 ? 1.251 4.999 -10.866 1.00 91.56 95 GLY A C 1
ATOM 729 O O . GLY A 1 95 ? 1.592 4.617 -11.983 1.00 91.56 95 GLY A O 1
ATOM 730 N N . MET A 1 96 ? 1.663 4.395 -9.750 1.00 93.19 96 MET A N 1
ATOM 731 C CA . MET A 1 96 ? 2.625 3.290 -9.747 1.00 93.19 96 MET A CA 1
ATOM 732 C C . MET A 1 96 ? 2.053 1.979 -10.294 1.00 93.19 96 MET A C 1
ATOM 734 O O . MET A 1 96 ? 2.768 1.257 -10.983 1.00 93.19 96 MET A O 1
ATOM 738 N N . ILE A 1 97 ? 0.763 1.699 -10.087 1.00 92.81 97 ILE A N 1
ATOM 739 C CA . ILE A 1 97 ? 0.071 0.590 -10.766 1.00 92.81 97 ILE A CA 1
ATOM 740 C C . ILE A 1 97 ? 0.095 0.811 -12.286 1.00 92.81 97 ILE A C 1
ATOM 742 O O . ILE A 1 97 ? 0.424 -0.099 -13.046 1.00 92.81 97 ILE A O 1
ATOM 746 N N . GLY A 1 98 ? -0.202 2.035 -12.737 1.00 92.06 98 GLY A N 1
ATOM 747 C CA . GLY A 1 98 ? -0.107 2.405 -14.150 1.00 92.06 98 GLY A CA 1
ATOM 748 C C . GLY A 1 98 ? 1.310 2.247 -14.708 1.00 92.06 98 GLY A C 1
ATOM 749 O O . GLY A 1 98 ? 1.480 1.677 -15.784 1.00 92.06 98 GLY A O 1
ATOM 750 N N . CYS A 1 99 ? 2.322 2.689 -13.957 1.00 90.00 99 CYS A N 1
ATOM 751 C CA . CYS A 1 99 ? 3.733 2.532 -14.306 1.00 90.00 99 CYS A CA 1
ATOM 752 C C . CYS A 1 99 ? 4.110 1.054 -14.467 1.00 90.00 99 CYS A C 1
ATOM 754 O O . CYS A 1 99 ? 4.606 0.674 -15.525 1.00 90.00 99 CYS A O 1
ATOM 756 N N . ARG A 1 100 ? 3.786 0.208 -13.478 1.00 90.31 100 ARG A N 1
ATOM 757 C CA . ARG A 1 100 ? 4.050 -1.240 -13.516 1.00 90.31 100 ARG A CA 1
ATOM 758 C C . ARG A 1 100 ? 3.455 -1.896 -14.758 1.00 90.31 100 ARG A C 1
ATOM 760 O O . ARG A 1 100 ? 4.136 -2.656 -15.437 1.00 90.31 100 ARG A O 1
ATOM 767 N N . ASN A 1 101 ? 2.208 -1.559 -15.085 1.00 89.25 101 ASN A N 1
ATOM 768 C CA . ASN A 1 101 ? 1.540 -2.076 -16.279 1.00 89.25 101 ASN A CA 1
ATOM 769 C C . ASN A 1 101 ? 2.211 -1.601 -17.576 1.00 89.25 101 ASN A C 1
ATOM 771 O O . ASN A 1 101 ? 2.260 -2.351 -18.546 1.00 89.25 101 ASN A O 1
ATOM 775 N N . ALA A 1 102 ? 2.726 -0.369 -17.606 1.00 88.31 102 ALA A N 1
ATOM 776 C CA . ALA A 1 102 ? 3.390 0.193 -18.779 1.00 88.31 102 ALA A CA 1
ATOM 777 C C . ALA A 1 102 ? 4.791 -0.393 -19.028 1.00 88.31 102 ALA A C 1
ATOM 779 O O . ALA A 1 102 ? 5.211 -0.467 -20.180 1.00 88.31 102 ALA A O 1
ATOM 780 N N . VAL A 1 103 ? 5.505 -0.805 -17.974 1.00 83.81 103 VAL A N 1
ATOM 781 C CA . VAL A 1 103 ? 6.864 -1.379 -18.064 1.00 83.81 103 VAL A CA 1
ATOM 782 C C . VAL A 1 103 ? 6.885 -2.910 -18.014 1.00 83.81 103 VAL A C 1
ATOM 784 O O . VAL A 1 103 ? 7.960 -3.513 -18.037 1.00 83.81 103 VAL A O 1
ATOM 787 N N . ALA A 1 104 ? 5.720 -3.558 -17.953 1.00 82.62 104 ALA A N 1
ATOM 788 C CA . ALA A 1 104 ? 5.615 -5.011 -17.932 1.00 82.62 104 ALA A CA 1
ATOM 789 C C . ALA A 1 104 ? 6.323 -5.635 -19.151 1.00 82.62 104 ALA A C 1
ATOM 791 O O . ALA A 1 104 ? 6.097 -5.230 -20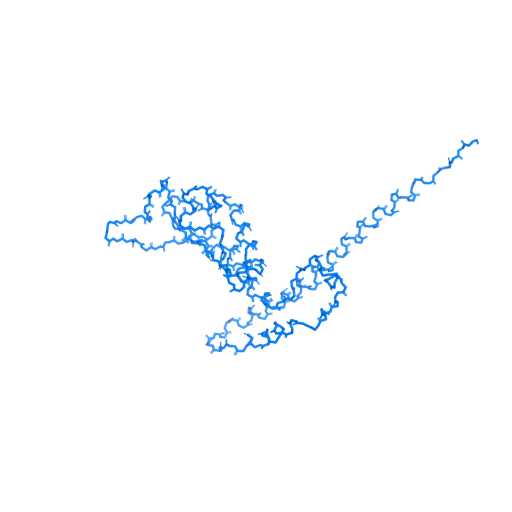.290 1.00 82.62 104 ALA A O 1
ATOM 792 N N . GLY A 1 105 ? 7.194 -6.618 -18.905 1.00 76.31 105 GLY A N 1
ATOM 793 C CA . GLY A 1 105 ? 7.965 -7.303 -19.952 1.00 76.31 105 GLY A CA 1
ATOM 794 C C . GLY A 1 105 ? 9.186 -6.538 -20.483 1.00 76.31 105 GLY A C 1
ATOM 795 O O . GLY A 1 105 ? 9.864 -7.038 -21.378 1.00 76.31 105 GLY A O 1
ATOM 796 N N . THR A 1 106 ? 9.501 -5.352 -19.950 1.00 75.69 106 THR A N 1
ATOM 797 C CA . THR A 1 106 ? 10.732 -4.626 -20.313 1.00 75.69 106 THR A CA 1
ATOM 798 C C . THR A 1 106 ? 11.964 -5.187 -19.601 1.00 75.69 106 THR A C 1
ATOM 800 O O . THR A 1 106 ? 11.863 -5.801 -18.534 1.00 75.69 106 THR A O 1
ATOM 803 N N . ARG A 1 107 ? 13.153 -4.979 -20.193 1.00 69.19 107 ARG A N 1
ATOM 804 C CA . ARG A 1 107 ? 14.422 -5.371 -19.562 1.00 69.19 107 ARG A CA 1
ATOM 805 C C . ARG A 1 107 ? 14.607 -4.584 -18.269 1.00 69.19 107 ARG A C 1
ATOM 807 O O . ARG A 1 107 ? 14.570 -3.355 -18.268 1.00 69.19 107 ARG A O 1
ATOM 814 N N . LYS A 1 108 ? 14.841 -5.312 -17.184 1.00 68.75 108 LYS A N 1
ATOM 815 C CA . LYS A 1 108 ? 15.077 -4.741 -15.861 1.00 68.75 108 LYS A CA 1
ATOM 816 C C . LYS A 1 108 ? 16.534 -4.333 -15.722 1.00 68.75 108 LYS A C 1
ATOM 818 O O . LYS A 1 108 ? 17.415 -4.884 -16.376 1.00 68.75 108 LYS A O 1
ATOM 823 N N . TYR A 1 109 ? 16.766 -3.385 -14.830 1.00 67.69 109 TYR A N 1
ATOM 824 C CA . TYR A 1 109 ? 18.102 -3.133 -14.331 1.00 67.69 109 TYR A CA 1
ATOM 825 C C . TYR A 1 109 ? 18.590 -4.358 -13.550 1.00 67.69 109 TYR A C 1
ATOM 827 O O . TYR A 1 109 ? 17.993 -4.709 -12.531 1.00 67.69 109 TYR A O 1
ATOM 835 N N . ASP A 1 110 ? 19.663 -4.983 -14.025 1.00 65.50 110 ASP A N 1
ATOM 836 C CA . ASP A 1 110 ? 20.382 -6.035 -13.317 1.00 65.50 110 ASP A CA 1
ATOM 837 C C . ASP A 1 110 ? 21.824 -5.557 -13.080 1.00 65.50 110 ASP A C 1
ATOM 839 O O . ASP A 1 110 ? 22.606 -5.482 -14.027 1.00 65.50 110 ASP A O 1
ATOM 843 N N . PRO A 1 111 ? 22.204 -5.203 -11.838 1.00 61.00 111 PRO A N 1
ATOM 844 C CA . PRO A 1 111 ? 23.549 -4.717 -11.537 1.00 61.00 111 PRO A CA 1
ATOM 845 C C . PRO A 1 111 ? 24.640 -5.776 -11.754 1.00 61.00 111 PRO A C 1
ATOM 847 O O . PRO A 1 111 ? 25.817 -5.418 -11.780 1.00 61.00 111 PRO A O 1
ATOM 850 N N . SER A 1 112 ? 24.267 -7.053 -11.888 1.00 65.69 112 SER A N 1
ATOM 851 C CA . SER A 1 112 ? 25.177 -8.153 -12.210 1.00 65.69 112 SER A CA 1
ATOM 852 C C . SER A 1 112 ? 25.319 -8.417 -13.715 1.00 65.69 112 SER A C 1
ATOM 854 O O . SER A 1 112 ? 26.250 -9.118 -14.109 1.00 65.69 112 SER A O 1
ATOM 856 N N . ASP A 1 113 ? 24.477 -7.802 -14.556 1.00 64.75 113 ASP A N 1
ATOM 857 C CA . ASP A 1 113 ? 24.548 -7.883 -16.019 1.00 64.75 113 ASP A CA 1
ATOM 858 C C . ASP A 1 113 ? 25.220 -6.629 -16.619 1.00 64.75 113 ASP A C 1
ATOM 860 O O . ASP A 1 113 ? 24.550 -5.622 -16.852 1.00 64.75 113 ASP A O 1
ATOM 864 N N . PRO A 1 114 ? 26.527 -6.642 -16.944 1.00 62.66 114 PRO A N 1
ATOM 865 C CA . PRO A 1 114 ? 27.207 -5.471 -17.505 1.00 62.66 114 PRO A CA 1
ATOM 866 C C . PRO A 1 114 ? 26.617 -4.997 -18.847 1.00 62.66 114 PRO A C 1
ATOM 868 O O . PRO A 1 114 ? 26.835 -3.841 -19.226 1.00 62.66 114 PRO A O 1
ATOM 871 N N . ALA A 1 115 ? 25.824 -5.830 -19.539 1.00 62.72 115 ALA A N 1
ATOM 872 C CA . ALA A 1 115 ? 25.139 -5.461 -20.777 1.00 62.72 115 ALA A CA 1
ATOM 873 C C . ALA A 1 115 ? 24.039 -4.404 -20.562 1.00 62.72 115 ALA A C 1
ATOM 875 O O . ALA A 1 115 ? 23.548 -3.796 -21.524 1.00 62.72 115 ALA A O 1
ATOM 876 N N . TRP A 1 116 ? 23.657 -4.131 -19.305 1.00 56.41 116 TRP A N 1
ATOM 877 C CA . TRP A 1 116 ? 22.740 -3.043 -18.973 1.00 56.41 116 TRP A CA 1
ATOM 878 C C . TRP A 1 116 ? 23.294 -1.674 -19.395 1.00 56.41 116 TRP A C 1
ATOM 880 O O . TRP A 1 116 ? 22.540 -0.862 -19.937 1.00 56.41 116 TRP A O 1
ATOM 890 N N . PHE A 1 117 ? 24.603 -1.447 -19.215 1.00 57.00 117 PHE A N 1
ATOM 891 C CA . PHE A 1 117 ? 25.282 -0.190 -19.548 1.00 57.00 117 PHE A CA 1
ATOM 892 C C . PHE A 1 117 ? 25.595 -0.041 -21.039 1.00 57.00 117 PHE A C 1
ATOM 894 O O . PHE A 1 117 ? 25.631 1.078 -21.547 1.00 57.00 117 PHE A O 1
ATOM 901 N N . THR A 1 118 ? 25.867 -1.150 -21.733 1.00 60.47 118 THR A N 1
ATOM 902 C CA . THR A 1 118 ? 26.333 -1.132 -23.130 1.00 60.47 118 THR A CA 1
ATOM 903 C C . THR A 1 118 ? 25.188 -1.092 -24.139 1.00 60.47 118 THR A C 1
ATOM 905 O O . THR A 1 118 ? 25.416 -0.823 -25.316 1.00 60.47 118 THR A O 1
ATOM 908 N N . GLY A 1 119 ? 23.948 -1.332 -23.694 1.00 52.12 119 GLY A N 1
ATOM 909 C CA . GLY A 1 119 ? 22.780 -1.410 -24.574 1.00 52.12 119 GLY A CA 1
ATOM 910 C C . GLY A 1 119 ? 22.742 -2.678 -25.434 1.00 52.12 119 GLY A C 1
ATOM 911 O O . GLY A 1 119 ? 21.866 -2.805 -26.287 1.00 52.12 119 GLY A O 1
ATOM 912 N N . GLU A 1 120 ? 23.654 -3.626 -25.209 1.00 49.56 120 GLU A N 1
ATOM 913 C CA . GLU A 1 120 ? 23.651 -4.921 -25.883 1.00 49.56 120 GLU A CA 1
ATOM 914 C C . GLU A 1 120 ? 22.520 -5.788 -25.315 1.00 49.56 120 GLU A C 1
ATOM 916 O O . GLU A 1 120 ? 22.335 -5.889 -24.099 1.00 49.56 120 GLU A O 1
ATOM 921 N N . THR A 1 121 ? 21.713 -6.387 -26.193 1.00 50.03 121 THR A N 1
ATOM 922 C CA . THR A 1 121 ? 20.673 -7.341 -25.787 1.00 50.03 121 THR A CA 1
ATOM 923 C C . THR A 1 121 ? 21.333 -8.593 -25.203 1.00 50.03 121 THR A C 1
ATOM 925 O O . THR A 1 121 ? 22.263 -9.097 -25.838 1.00 50.03 121 THR A O 1
ATOM 928 N N . PRO A 1 122 ? 20.866 -9.135 -24.061 1.00 46.94 122 PRO A N 1
ATOM 929 C CA . PRO A 1 122 ? 21.479 -10.316 -23.463 1.00 46.94 122 PRO A CA 1
ATOM 930 C C . PRO A 1 122 ? 21.472 -11.497 -24.439 1.00 46.94 122 PRO A C 1
ATOM 932 O O . PRO A 1 122 ? 20.536 -11.677 -25.224 1.00 46.94 122 PRO A O 1
ATOM 935 N N . HIS A 1 123 ? 22.523 -12.313 -24.393 1.00 40.09 123 HIS A N 1
ATOM 936 C CA . HIS A 1 123 ? 22.606 -13.538 -25.176 1.00 40.09 123 HIS A CA 1
ATOM 937 C C . HIS A 1 123 ? 21.481 -14.514 -24.792 1.00 40.09 123 HIS A C 1
ATOM 939 O O . HIS A 1 123 ? 21.491 -15.092 -23.714 1.00 40.09 123 HIS A O 1
ATOM 945 N N . LYS A 1 124 ? 20.541 -14.685 -25.731 1.00 39.50 124 LYS A N 1
ATOM 946 C CA . LYS A 1 124 ? 19.735 -15.878 -26.052 1.00 39.50 124 LYS A CA 1
ATOM 947 C C . LYS A 1 124 ? 19.565 -16.882 -24.899 1.00 39.50 124 LYS A C 1
ATOM 949 O O . LYS A 1 124 ? 20.308 -17.857 -24.795 1.00 39.50 124 LYS A O 1
ATOM 954 N N . GLY A 1 125 ? 18.548 -16.645 -24.080 1.00 37.66 125 GLY A N 1
ATOM 955 C CA . GLY A 1 125 ? 18.175 -17.493 -22.945 1.00 37.66 125 GLY A CA 1
ATOM 956 C C . GLY A 1 125 ? 16.746 -17.235 -22.468 1.00 37.66 125 GLY A C 1
ATOM 957 O O . GLY A 1 125 ? 16.022 -18.184 -22.184 1.00 37.66 125 GLY A O 1
ATOM 958 N N . ASP A 1 126 ? 16.296 -15.976 -22.519 1.00 43.84 126 ASP A N 1
ATOM 959 C CA . ASP A 1 126 ? 15.027 -15.534 -21.914 1.00 43.84 126 ASP A CA 1
ATOM 960 C C . ASP A 1 126 ? 14.053 -14.902 -22.934 1.00 43.84 126 ASP A C 1
ATOM 962 O O . ASP A 1 126 ? 13.188 -14.084 -22.606 1.00 43.84 126 ASP A O 1
ATOM 966 N N . ASP A 1 127 ? 14.170 -15.305 -24.203 1.00 42.78 127 ASP A N 1
ATOM 967 C CA . ASP A 1 127 ? 13.449 -14.800 -25.384 1.00 42.78 127 ASP A CA 1
ATOM 968 C C . ASP A 1 127 ? 11.907 -14.919 -25.285 1.00 42.78 127 ASP A C 1
ATOM 970 O O . ASP A 1 127 ? 11.164 -14.444 -26.152 1.00 42.78 127 ASP A O 1
ATOM 974 N N . THR A 1 128 ? 11.401 -15.571 -24.240 1.00 40.72 128 THR A N 1
ATOM 975 C CA . THR A 1 128 ? 9.972 -15.776 -23.988 1.00 40.72 128 THR A CA 1
ATOM 976 C C . THR A 1 128 ? 9.287 -14.504 -23.469 1.00 40.72 128 THR A C 1
ATOM 978 O O . THR A 1 128 ? 8.094 -14.321 -23.711 1.00 40.72 128 THR A O 1
ATOM 981 N N . ALA A 1 129 ? 10.022 -13.586 -22.823 1.00 42.03 129 ALA A N 1
ATOM 982 C CA . ALA A 1 129 ? 9.459 -12.344 -22.274 1.00 42.03 129 ALA A CA 1
ATOM 983 C C . ALA A 1 129 ? 9.229 -11.250 -23.336 1.00 42.03 129 ALA A C 1
ATOM 985 O O . ALA A 1 129 ? 8.265 -10.495 -23.250 1.00 42.03 129 ALA A O 1
ATOM 986 N N . ALA A 1 130 ? 10.058 -11.194 -24.384 1.00 39.03 130 ALA A N 1
ATOM 987 C CA . ALA A 1 130 ? 9.902 -10.204 -25.454 1.00 39.03 130 ALA A CA 1
ATOM 988 C C . ALA A 1 130 ? 8.703 -10.510 -26.376 1.00 39.03 130 ALA A C 1
ATOM 990 O O . ALA A 1 130 ? 8.055 -9.596 -26.877 1.00 39.03 130 ALA A O 1
ATOM 991 N N . LYS A 1 131 ? 8.348 -11.792 -26.557 1.00 34.94 131 LYS A N 1
ATOM 992 C CA . LYS A 1 131 ? 7.218 -12.206 -27.413 1.00 34.94 131 LYS A CA 1
ATOM 993 C C . LYS A 1 131 ? 5.837 -11.968 -26.785 1.00 34.94 131 LYS A C 1
ATOM 995 O O . LYS A 1 131 ? 4.838 -11.930 -27.505 1.00 34.94 131 LYS A O 1
ATOM 1000 N N . SER A 1 132 ? 5.747 -11.800 -25.463 1.00 39.41 132 SER A N 1
ATOM 1001 C CA . SER A 1 132 ? 4.469 -11.544 -24.782 1.00 39.41 132 SER A CA 1
ATOM 1002 C C . SER A 1 132 ? 4.061 -10.064 -24.801 1.00 39.41 132 SER A C 1
ATOM 1004 O O . SER A 1 132 ? 2.863 -9.775 -24.762 1.00 39.41 132 SER A O 1
ATOM 1006 N N . ALA A 1 133 ? 5.012 -9.134 -24.960 1.00 41.19 133 ALA A N 1
ATOM 1007 C CA . ALA A 1 133 ? 4.739 -7.698 -25.070 1.00 41.19 133 ALA A CA 1
ATOM 1008 C C . ALA A 1 133 ? 3.964 -7.333 -26.354 1.00 41.19 133 ALA A C 1
ATOM 1010 O O . ALA A 1 133 ? 3.039 -6.520 -26.305 1.00 41.19 133 ALA A O 1
ATOM 1011 N N . ASP A 1 134 ? 4.250 -8.007 -27.474 1.00 38.84 134 ASP A N 1
ATOM 1012 C CA . ASP A 1 134 ? 3.512 -7.818 -28.734 1.00 38.84 134 ASP A CA 1
ATOM 1013 C C . ASP A 1 134 ? 2.094 -8.418 -28.681 1.00 38.84 134 ASP A C 1
ATOM 1015 O O . ASP A 1 134 ? 1.176 -7.947 -29.354 1.00 38.84 134 ASP A O 1
ATOM 1019 N N . SER A 1 135 ? 1.879 -9.421 -27.822 1.00 40.72 135 SER A N 1
ATOM 1020 C CA . SER A 1 135 ? 0.585 -10.102 -27.666 1.00 40.72 135 SER A CA 1
ATOM 1021 C C . SER A 1 135 ? -0.346 -9.395 -26.667 1.00 40.72 135 SER A C 1
ATOM 1023 O O . SER A 1 135 ? -1.569 -9.445 -26.814 1.00 40.72 135 SER A O 1
ATOM 1025 N N . ALA A 1 136 ? 0.203 -8.676 -25.680 1.00 37.19 136 ALA A N 1
ATOM 1026 C CA . ALA A 1 136 ? -0.572 -7.916 -24.692 1.00 37.19 136 ALA A CA 1
ATOM 1027 C C . ALA A 1 136 ? -1.215 -6.637 -25.268 1.00 37.19 136 ALA A C 1
ATOM 1029 O O . ALA A 1 136 ? -2.171 -6.110 -24.698 1.00 37.19 136 ALA A O 1
ATOM 1030 N N . ALA A 1 137 ? -0.752 -6.158 -26.428 1.00 38.59 137 ALA A N 1
ATOM 1031 C CA . ALA A 1 137 ? -1.343 -5.015 -27.123 1.00 38.59 137 ALA A CA 1
ATOM 1032 C C . ALA A 1 137 ? -2.634 -5.350 -27.908 1.00 38.59 137 ALA A C 1
ATOM 1034 O O . ALA A 1 137 ? -3.256 -4.434 -28.446 1.00 38.59 137 ALA A O 1
ATOM 1035 N N . SER A 1 138 ? -3.055 -6.624 -27.975 1.00 33.81 138 SER A N 1
ATOM 1036 C CA . SER A 1 138 ? -4.171 -7.073 -28.833 1.00 33.81 138 SER A CA 1
ATOM 1037 C C . SER A 1 138 ? -5.444 -7.533 -28.091 1.00 33.81 138 SER A C 1
ATOM 1039 O O . SER A 1 138 ? -6.414 -7.952 -28.722 1.00 33.81 138 SER A O 1
ATOM 1041 N N . ALA A 1 139 ? -5.522 -7.436 -26.759 1.00 30.19 139 ALA A N 1
ATOM 1042 C CA . ALA A 1 139 ? -6.689 -7.929 -26.019 1.00 30.19 139 ALA A CA 1
ATOM 1043 C C . ALA A 1 139 ? -7.740 -6.838 -25.702 1.00 30.19 139 ALA A C 1
ATOM 1045 O O . ALA A 1 139 ? -7.584 -6.043 -24.780 1.00 30.19 139 ALA A O 1
ATOM 1046 N N . LYS A 1 140 ? -8.859 -6.930 -26.441 1.00 32.19 140 LYS A N 1
ATOM 1047 C CA . LYS A 1 140 ? -10.211 -6.353 -26.254 1.00 32.19 140 LYS A CA 1
ATOM 1048 C C . LYS A 1 140 ? -10.435 -4.859 -26.529 1.00 32.19 140 LYS A C 1
ATOM 1050 O O . LYS A 1 140 ? -10.332 -3.998 -25.661 1.00 32.19 140 LYS A O 1
ATOM 1055 N N . SER A 1 141 ? -10.955 -4.611 -27.735 1.00 32.22 141 SER A N 1
ATOM 1056 C CA . SER A 1 141 ? -11.839 -3.487 -28.040 1.00 32.22 141 SER A CA 1
ATOM 1057 C C . SER A 1 141 ? -13.163 -3.627 -27.276 1.00 32.22 141 SER A C 1
ATOM 1059 O O . SER A 1 141 ? -13.921 -4.570 -27.504 1.00 32.22 141 SER A O 1
ATOM 1061 N N . GLY A 1 142 ? -13.441 -2.671 -26.398 1.00 28.53 142 GLY A N 1
ATOM 1062 C CA . GLY A 1 142 ? -14.769 -2.350 -25.884 1.00 28.53 142 GLY A CA 1
ATOM 1063 C C . GLY A 1 142 ? -14.900 -0.828 -25.878 1.00 28.53 142 GLY A C 1
ATOM 1064 O O . GLY A 1 142 ? -13.954 -0.133 -25.515 1.00 28.53 142 GLY A O 1
ATOM 1065 N N . ASP A 1 143 ? -16.016 -0.329 -26.388 1.00 38.31 143 ASP A N 1
ATOM 1066 C CA . ASP A 1 143 ? -16.274 1.047 -26.820 1.00 38.31 143 ASP A CA 1
ATOM 1067 C C . ASP A 1 143 ? -15.788 2.174 -25.887 1.00 38.31 143 ASP A C 1
ATOM 1069 O O . ASP A 1 143 ? -16.315 2.357 -24.796 1.00 38.31 143 ASP A O 1
ATOM 1073 N N . ALA A 1 144 ? -14.854 3.017 -26.357 1.00 32.97 144 ALA A N 1
ATOM 1074 C CA . ALA A 1 144 ? -14.659 4.380 -25.839 1.00 32.97 144 ALA A CA 1
ATOM 1075 C C . ALA A 1 144 ? -13.798 5.238 -26.790 1.00 32.97 144 ALA A C 1
ATOM 1077 O O . ALA A 1 144 ? -12.573 5.309 -26.673 1.00 32.97 144 ALA A O 1
ATOM 1078 N N . LYS A 1 145 ? -14.440 5.986 -27.700 1.00 34.56 145 LYS A N 1
ATOM 1079 C CA . LYS A 1 145 ? -13.788 6.995 -28.570 1.00 34.56 145 LYS A CA 1
ATOM 1080 C C . LYS A 1 145 ? -13.041 8.113 -27.808 1.00 34.56 145 LYS A C 1
ATOM 1082 O O . LYS A 1 145 ? -12.324 8.882 -28.436 1.00 34.56 145 LYS A O 1
ATOM 1087 N N . SER A 1 146 ? -13.172 8.196 -26.482 1.00 34.94 146 SER A N 1
ATOM 1088 C CA . SER A 1 146 ? -12.530 9.213 -25.635 1.00 34.94 146 SER A CA 1
ATOM 1089 C C . SER A 1 146 ? -11.141 8.803 -25.101 1.00 34.94 146 SER A C 1
ATOM 1091 O O . SER A 1 146 ? -10.311 9.670 -24.850 1.00 34.94 146 SER A O 1
ATOM 1093 N N . GLY A 1 147 ? -10.827 7.502 -24.994 1.00 36.12 147 GLY A N 1
ATOM 1094 C CA . GLY A 1 147 ? -9.585 7.021 -24.359 1.00 36.12 147 GLY A CA 1
ATOM 1095 C C . GLY A 1 147 ? -8.341 6.985 -25.258 1.00 36.12 147 GLY A C 1
ATOM 1096 O O . GLY A 1 147 ? -7.218 7.028 -24.763 1.00 36.12 147 GLY A O 1
ATOM 1097 N N . LYS A 1 148 ? -8.519 6.949 -26.585 1.00 34.41 148 LYS A N 1
ATOM 1098 C CA . LYS A 1 148 ? -7.420 6.732 -27.545 1.00 34.41 148 LYS A CA 1
ATOM 1099 C C . LYS A 1 148 ? -6.408 7.886 -27.576 1.00 34.41 148 LYS A C 1
ATOM 1101 O O . LYS A 1 148 ? -5.207 7.644 -27.608 1.00 34.41 148 LYS A O 1
ATOM 1106 N N . ALA A 1 149 ? -6.886 9.130 -27.493 1.00 34.62 149 ALA A N 1
ATOM 1107 C CA . ALA A 1 149 ? -6.024 10.315 -27.501 1.00 34.62 149 ALA A CA 1
ATOM 1108 C C . ALA A 1 149 ? -5.150 10.410 -26.235 1.00 34.62 149 ALA A C 1
ATOM 1110 O O . ALA A 1 149 ? -3.980 10.783 -26.313 1.00 34.62 149 ALA A O 1
ATOM 1111 N N . THR A 1 150 ? -5.688 10.005 -25.081 1.00 41.69 150 THR A N 1
ATOM 1112 C CA . THR A 1 150 ? -4.960 9.981 -23.804 1.00 41.69 150 THR A CA 1
ATOM 1113 C C . THR A 1 150 ? -3.928 8.851 -23.774 1.00 41.69 150 THR A C 1
ATOM 1115 O O . THR A 1 150 ? -2.810 9.054 -23.309 1.00 41.69 150 THR A O 1
ATOM 1118 N N . SER A 1 151 ? -4.248 7.679 -24.332 1.00 46.03 151 SER A N 1
ATOM 1119 C CA . SER A 1 151 ? -3.311 6.551 -24.429 1.00 46.03 151 SER A CA 1
ATOM 1120 C C . SER A 1 151 ? -2.140 6.816 -25.380 1.00 46.03 151 SER A C 1
ATOM 1122 O O . SER A 1 151 ? -1.014 6.437 -25.061 1.00 46.03 151 SER A O 1
ATOM 1124 N N . ASP A 1 152 ? -2.368 7.500 -26.504 1.00 41.62 152 ASP A N 1
ATOM 1125 C CA . ASP A 1 152 ? -1.295 7.887 -27.430 1.00 41.62 152 ASP A CA 1
ATOM 1126 C C . ASP A 1 152 ? -0.380 8.962 -26.823 1.00 41.62 152 ASP A C 1
ATOM 1128 O O . ASP A 1 152 ? 0.838 8.916 -27.007 1.00 41.62 152 ASP A O 1
ATOM 1132 N N . ALA A 1 153 ? -0.937 9.888 -26.035 1.00 41.47 153 ALA A N 1
ATOM 1133 C CA . ALA A 1 153 ? -0.157 10.869 -25.284 1.00 41.47 153 ALA A CA 1
ATOM 1134 C C . ALA A 1 153 ? 0.692 10.212 -24.181 1.00 41.47 153 ALA A C 1
ATOM 1136 O O . ALA A 1 153 ? 1.870 10.538 -24.049 1.00 41.47 153 ALA A O 1
ATOM 1137 N N . ILE A 1 154 ? 0.137 9.240 -23.445 1.00 49.19 154 ILE A N 1
ATOM 1138 C CA . ILE A 1 154 ? 0.864 8.482 -22.412 1.00 49.19 154 ILE A CA 1
ATOM 1139 C C . ILE A 1 154 ? 1.963 7.615 -23.040 1.00 49.19 154 ILE A C 1
ATOM 1141 O O . ILE A 1 154 ? 3.087 7.612 -22.542 1.00 49.19 154 ILE A O 1
ATOM 1145 N N . ARG A 1 155 ? 1.689 6.932 -24.163 1.00 44.00 155 ARG A N 1
ATOM 1146 C CA . ARG A 1 155 ? 2.704 6.152 -24.894 1.00 44.00 155 ARG A CA 1
ATOM 1147 C C . ARG A 1 155 ? 3.837 7.041 -25.401 1.00 44.00 155 ARG A C 1
ATOM 1149 O O . ARG A 1 155 ? 4.997 6.716 -25.182 1.00 44.00 155 ARG A O 1
ATOM 1156 N N . ARG A 1 156 ? 3.521 8.194 -26.003 1.00 45.69 156 ARG A N 1
ATOM 1157 C CA . ARG A 1 156 ? 4.536 9.156 -26.469 1.00 45.69 156 ARG A CA 1
ATOM 1158 C C . ARG A 1 156 ? 5.340 9.759 -25.318 1.00 45.69 156 ARG A C 1
ATOM 1160 O O . ARG A 1 156 ? 6.552 9.893 -25.450 1.00 45.69 156 ARG A O 1
ATOM 1167 N N . ALA A 1 157 ? 4.699 10.073 -24.192 1.00 41.22 157 ALA A N 1
ATOM 1168 C CA . ALA A 1 157 ? 5.375 10.575 -22.998 1.00 41.22 157 ALA A CA 1
ATOM 1169 C C . ALA A 1 157 ? 6.306 9.521 -22.373 1.00 41.22 157 ALA A C 1
ATOM 1171 O O . ALA A 1 157 ? 7.422 9.857 -21.987 1.00 41.22 157 ALA A O 1
ATOM 1172 N N . ALA A 1 158 ? 5.895 8.249 -22.343 1.00 41.69 158 ALA A N 1
ATOM 1173 C CA . ALA A 1 158 ? 6.725 7.143 -21.866 1.00 41.69 158 ALA A CA 1
ATOM 1174 C C . ALA A 1 158 ? 7.945 6.902 -22.773 1.00 41.69 158 ALA A C 1
ATOM 1176 O O . ALA A 1 158 ? 9.056 6.731 -22.272 1.00 41.69 158 ALA A O 1
ATOM 1177 N N . THR A 1 159 ? 7.776 6.971 -24.100 1.00 42.41 159 THR A N 1
ATOM 1178 C CA . THR A 1 159 ? 8.896 6.882 -25.053 1.00 42.41 159 THR A CA 1
ATOM 1179 C C . THR A 1 159 ? 9.861 8.061 -24.907 1.00 42.41 159 THR A C 1
ATOM 1181 O O . THR A 1 159 ? 11.072 7.863 -24.898 1.00 42.41 159 THR A O 1
ATOM 1184 N N . LEU A 1 160 ? 9.351 9.285 -24.732 1.00 38.31 160 LEU A N 1
ATOM 1185 C CA . LEU A 1 160 ? 10.187 10.464 -24.486 1.00 38.31 160 LEU A CA 1
ATOM 1186 C C . LEU A 1 160 ? 10.945 10.366 -23.159 1.00 38.31 160 LEU A C 1
ATOM 1188 O O . LEU A 1 160 ? 12.128 10.689 -23.123 1.00 38.31 160 LEU A O 1
ATOM 1192 N N . ALA A 1 161 ? 10.308 9.883 -22.091 1.00 43.16 161 ALA A N 1
ATOM 1193 C CA . ALA A 1 161 ? 10.958 9.696 -20.798 1.00 43.16 161 ALA A CA 1
ATOM 1194 C C . ALA A 1 161 ? 12.074 8.640 -20.868 1.00 43.16 161 ALA A C 1
ATOM 1196 O O . ALA A 1 161 ? 13.175 8.897 -20.386 1.00 43.16 161 ALA A O 1
ATOM 1197 N N . ALA A 1 162 ? 11.834 7.504 -21.531 1.00 46.28 162 ALA A N 1
ATOM 1198 C CA . ALA A 1 162 ? 12.833 6.448 -21.714 1.00 46.28 162 ALA A CA 1
ATOM 1199 C C . ALA A 1 162 ? 14.065 6.906 -22.519 1.00 46.28 162 ALA A C 1
ATOM 1201 O O . ALA A 1 162 ? 15.160 6.396 -22.303 1.00 46.28 162 ALA A O 1
ATOM 1202 N N . ILE A 1 163 ? 13.904 7.888 -23.413 1.00 46.31 163 ILE A N 1
ATOM 1203 C CA . ILE A 1 163 ? 15.007 8.471 -24.191 1.00 46.31 163 ILE A CA 1
ATOM 1204 C C . ILE A 1 163 ? 15.700 9.601 -23.414 1.00 46.31 163 ILE A C 1
ATOM 1206 O O . ILE A 1 163 ? 16.923 9.721 -23.449 1.00 46.31 163 ILE A O 1
ATOM 1210 N N . LEU A 1 164 ? 14.946 10.432 -22.692 1.00 42.91 164 LEU A N 1
ATOM 1211 C CA . LEU A 1 164 ? 15.485 11.606 -22.002 1.00 42.91 164 LEU A CA 1
ATOM 1212 C C . LEU A 1 164 ? 16.188 11.265 -20.685 1.00 42.91 164 LEU A C 1
ATOM 1214 O O . LEU A 1 164 ? 17.183 11.906 -20.366 1.00 42.91 164 LEU A O 1
ATOM 1218 N N . LEU A 1 165 ? 15.725 10.263 -19.934 1.00 44.31 165 LEU A N 1
ATOM 1219 C CA . LEU A 1 165 ? 16.346 9.842 -18.671 1.00 44.31 165 LEU A CA 1
ATOM 1220 C C . LEU A 1 165 ? 17.833 9.453 -18.817 1.00 44.31 165 LEU A C 1
ATOM 1222 O O . LEU A 1 165 ? 18.648 10.012 -18.082 1.00 44.31 165 LEU A O 1
ATOM 1226 N N . PRO A 1 166 ? 18.241 8.592 -19.770 1.00 47.78 166 PRO A N 1
ATOM 1227 C CA . PRO A 1 166 ? 19.657 8.277 -19.967 1.00 47.78 166 PRO A CA 1
ATOM 1228 C C . PRO A 1 166 ? 20.470 9.472 -20.492 1.00 47.78 166 PRO A C 1
ATOM 1230 O O . PRO A 1 166 ? 21.629 9.628 -20.113 1.00 47.78 166 PRO A O 1
ATOM 1233 N N . VAL A 1 167 ? 19.872 10.368 -21.289 1.00 52.34 167 VAL A N 1
ATOM 1234 C CA . VAL A 1 167 ? 20.545 11.593 -21.762 1.00 52.34 167 VAL A CA 1
ATOM 1235 C C . VAL A 1 167 ? 20.771 12.577 -20.613 1.00 52.34 167 VAL A C 1
ATOM 1237 O O . VAL A 1 167 ? 21.863 13.117 -20.474 1.00 52.34 167 VAL A O 1
ATOM 1240 N N . ILE A 1 168 ? 19.782 12.785 -19.744 1.00 53.91 168 ILE A N 1
ATOM 1241 C CA . ILE A 1 168 ? 19.887 13.687 -18.589 1.00 53.91 168 ILE A CA 1
ATOM 1242 C C . ILE A 1 168 ? 20.917 13.153 -17.589 1.00 53.91 168 ILE A C 1
ATOM 1244 O O . ILE A 1 168 ? 21.767 13.916 -17.125 1.00 53.91 168 ILE A O 1
ATOM 1248 N N . VAL A 1 169 ? 20.906 11.848 -17.300 1.00 55.16 169 VAL A N 1
ATOM 1249 C CA . VAL A 1 169 ? 21.923 11.220 -16.442 1.00 55.16 169 VAL A CA 1
ATOM 1250 C C . VAL A 1 169 ? 23.315 11.328 -17.083 1.00 55.16 169 VAL A C 1
ATOM 1252 O O . VAL A 1 169 ? 24.256 11.750 -16.411 1.00 55.16 169 VAL A O 1
ATOM 1255 N N . GLY A 1 170 ? 23.448 11.072 -18.390 1.00 47.44 170 GLY A N 1
ATOM 1256 C CA . GLY A 1 170 ? 24.716 11.189 -19.121 1.00 47.44 170 GLY A CA 1
ATOM 1257 C C . GLY A 1 170 ? 25.293 12.610 -19.150 1.00 47.44 170 GLY A C 1
ATOM 1258 O O . GLY A 1 170 ? 26.475 12.807 -18.864 1.00 47.44 170 GLY A O 1
ATOM 1259 N N . VAL A 1 171 ? 24.468 13.627 -19.417 1.00 55.00 171 VAL A N 1
ATOM 1260 C CA . VAL A 1 171 ? 24.901 15.037 -19.444 1.00 55.00 171 VAL A CA 1
ATOM 1261 C C . VAL A 1 171 ? 25.279 15.526 -18.039 1.00 55.00 171 VAL A C 1
ATOM 1263 O O . VAL A 1 171 ? 26.247 16.275 -17.886 1.00 55.00 171 VAL A O 1
ATOM 1266 N N . THR A 1 172 ? 24.585 15.051 -17.000 1.00 50.53 172 THR A N 1
ATOM 1267 C CA . THR A 1 172 ? 24.902 15.388 -15.602 1.00 50.53 172 THR A CA 1
ATOM 1268 C C . THR A 1 172 ? 26.238 14.773 -15.170 1.00 50.53 172 THR A C 1
ATOM 1270 O O . THR A 1 172 ? 27.077 15.472 -14.598 1.00 50.53 172 THR A O 1
ATOM 1273 N N . PHE A 1 173 ? 26.506 13.512 -15.528 1.00 50.03 173 PHE A N 1
ATOM 1274 C CA . PHE A 1 173 ? 27.805 12.869 -15.286 1.00 50.03 173 PHE A CA 1
ATOM 1275 C C . PHE A 1 173 ? 28.951 13.556 -16.046 1.00 50.03 173 PHE A C 1
ATOM 1277 O O . PHE A 1 173 ? 30.023 13.781 -15.481 1.00 50.03 173 PHE A O 1
ATOM 1284 N N . MET A 1 174 ? 28.726 13.967 -17.298 1.00 52.06 174 MET A N 1
ATOM 1285 C CA . MET A 1 174 ? 29.747 14.636 -18.114 1.00 52.06 174 MET A CA 1
ATOM 1286 C C . MET A 1 174 ? 30.074 16.055 -17.607 1.00 52.06 174 MET A C 1
ATOM 1288 O O . MET A 1 174 ? 31.228 16.490 -17.666 1.00 52.06 174 MET A O 1
ATOM 1292 N N . ALA A 1 175 ? 29.094 16.765 -17.036 1.00 50.78 175 ALA A N 1
ATOM 1293 C CA . ALA A 1 175 ? 29.300 18.061 -16.383 1.00 50.78 175 ALA A CA 1
ATOM 1294 C C . ALA A 1 175 ? 30.073 17.947 -15.053 1.00 50.78 175 ALA A C 1
ATOM 1296 O O . ALA A 1 175 ? 30.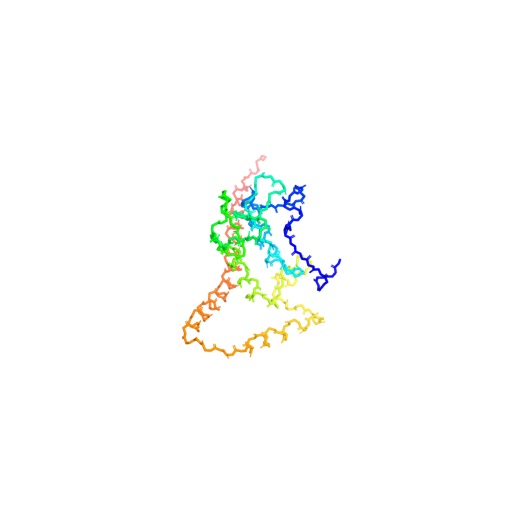921 18.795 -14.760 1.00 50.78 175 ALA A O 1
ATOM 1297 N N . ILE A 1 176 ? 29.830 16.886 -14.275 1.00 50.28 176 ILE A N 1
ATOM 1298 C CA . ILE A 1 176 ? 30.568 16.595 -13.034 1.00 50.28 176 ILE A CA 1
ATOM 1299 C C . ILE A 1 176 ? 32.021 16.197 -13.350 1.00 50.28 176 ILE A C 1
ATOM 1301 O O . ILE A 1 176 ? 32.948 16.713 -12.724 1.00 50.28 176 ILE A O 1
ATOM 1305 N N . ALA A 1 177 ? 32.249 15.384 -14.387 1.00 52.75 177 ALA A N 1
ATOM 1306 C CA . ALA A 1 177 ? 33.595 15.018 -14.839 1.00 52.75 177 ALA A CA 1
ATOM 1307 C C . ALA A 1 177 ? 34.406 16.232 -15.343 1.00 52.75 177 ALA A C 1
ATOM 1309 O O . ALA A 1 177 ? 35.586 16.366 -15.015 1.00 52.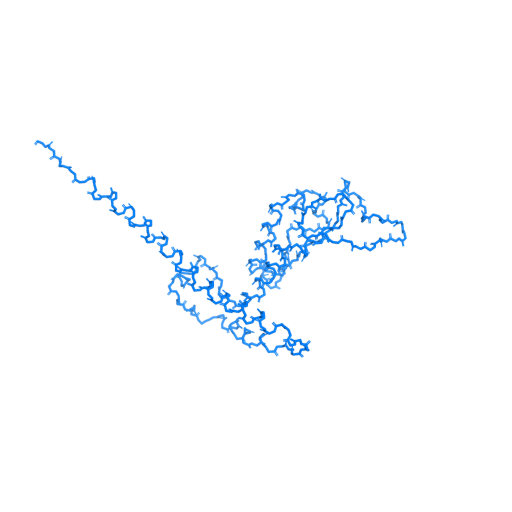75 177 ALA A O 1
ATOM 1310 N N . ARG A 1 178 ? 33.777 17.174 -16.068 1.00 49.66 178 ARG A N 1
ATOM 1311 C CA . ARG A 1 178 ? 34.424 18.440 -16.478 1.00 49.66 178 ARG A CA 1
ATOM 1312 C C . ARG A 1 178 ? 34.801 19.337 -15.297 1.00 49.66 178 ARG A C 1
ATOM 1314 O O . ARG A 1 178 ? 35.829 20.007 -15.366 1.00 49.66 178 ARG A O 1
ATOM 1321 N N . ARG A 1 179 ? 34.000 19.362 -14.223 1.00 52.12 179 ARG A N 1
ATOM 1322 C CA . ARG A 1 179 ? 34.329 20.119 -13.000 1.00 52.12 179 ARG A CA 1
ATOM 1323 C C . ARG A 1 179 ? 35.533 19.528 -12.262 1.00 52.12 179 ARG A C 1
ATOM 1325 O O . ARG A 1 179 ? 36.392 20.295 -11.843 1.00 52.12 179 ARG A O 1
ATOM 1332 N N . ASN A 1 180 ? 35.645 18.201 -12.182 1.00 51.44 180 ASN A N 1
ATOM 1333 C CA . ASN A 1 180 ? 36.795 17.549 -11.540 1.00 51.44 180 ASN A CA 1
ATOM 1334 C C . ASN A 1 180 ? 38.075 17.592 -12.395 1.00 51.44 180 ASN A C 1
ATOM 1336 O O . ASN A 1 180 ? 39.165 17.686 -11.842 1.00 51.44 180 ASN A O 1
ATOM 1340 N N . GLY A 1 181 ? 37.971 17.606 -13.730 1.00 47.84 181 GLY A N 1
ATOM 1341 C CA . GLY A 1 181 ? 39.136 17.742 -14.617 1.00 47.84 181 GLY A CA 1
ATOM 1342 C C . GLY A 1 181 ? 39.822 19.114 -14.554 1.00 47.84 181 GLY A C 1
ATOM 1343 O O . GLY A 1 181 ? 41.038 19.193 -14.703 1.00 47.84 181 GLY A O 1
ATOM 1344 N N . LYS A 1 182 ? 39.072 20.192 -14.277 1.00 44.53 182 LYS A N 1
ATOM 1345 C CA . LYS A 1 182 ? 39.635 21.546 -14.117 1.00 44.53 182 LYS A CA 1
ATOM 1346 C C . LYS A 1 182 ? 40.349 21.739 -12.770 1.00 44.53 182 LYS A C 1
ATOM 1348 O O . LYS A 1 182 ? 41.274 22.530 -12.681 1.00 44.53 182 LYS A O 1
ATOM 1353 N N . ALA A 1 183 ? 39.966 20.983 -11.739 1.00 46.75 183 ALA A N 1
ATOM 1354 C CA . ALA A 1 183 ? 40.606 21.045 -10.423 1.00 46.75 183 ALA A CA 1
ATOM 1355 C C . ALA A 1 183 ? 42.007 20.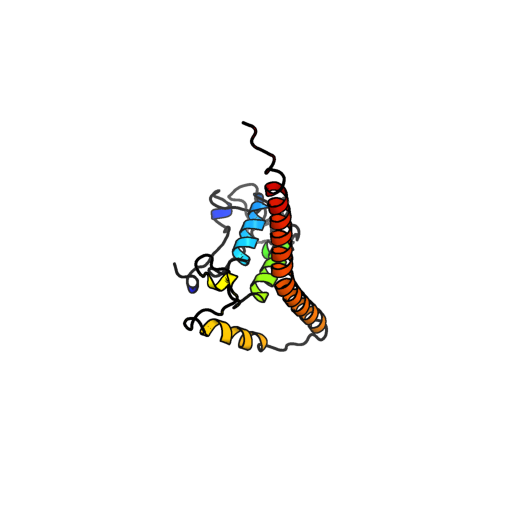398 -10.392 1.00 46.75 183 ALA A C 1
ATOM 1357 O O . ALA A 1 183 ? 42.802 20.714 -9.514 1.00 46.75 183 ALA A O 1
ATOM 1358 N N . GLN A 1 184 ? 42.331 19.516 -11.349 1.00 40.47 184 GLN A N 1
ATOM 1359 C CA . GLN A 1 184 ? 43.634 18.842 -11.404 1.00 40.47 184 GLN A CA 1
ATOM 1360 C C . GLN A 1 184 ? 44.694 19.624 -12.206 1.00 40.47 184 GLN A C 1
ATOM 1362 O O . GLN A 1 184 ? 45.882 19.472 -11.932 1.00 40.47 184 GLN A O 1
ATOM 1367 N N . SER A 1 185 ? 44.299 20.488 -13.156 1.00 46.28 185 SER A N 1
ATOM 1368 C CA . SER A 1 185 ? 45.255 21.329 -13.904 1.00 46.28 185 SER A CA 1
ATOM 1369 C C . SER A 1 185 ? 45.814 22.489 -13.083 1.00 46.28 185 SER A C 1
ATOM 1371 O O . SER A 1 185 ? 46.921 22.944 -13.353 1.00 46.28 185 SER A O 1
ATOM 1373 N N . ASP A 1 186 ? 45.079 22.942 -12.066 1.00 49.41 186 ASP A N 1
ATOM 1374 C CA . ASP A 1 186 ? 45.448 24.116 -11.266 1.00 49.41 186 ASP A CA 1
ATOM 1375 C C . ASP A 1 186 ? 46.445 23.771 -10.133 1.00 49.41 186 ASP A C 1
ATOM 1377 O O . ASP A 1 186 ? 46.933 24.663 -9.447 1.00 49.41 186 ASP A O 1
ATOM 1381 N N . ASN A 1 187 ? 46.802 22.486 -9.970 1.00 49.47 187 ASN A N 1
ATOM 1382 C CA . ASN A 1 187 ? 47.721 21.986 -8.934 1.00 49.47 187 ASN A CA 1
ATOM 1383 C C . ASN A 1 187 ? 49.143 21.660 -9.438 1.00 49.47 187 ASN A C 1
ATOM 1385 O O . ASN A 1 187 ? 49.907 20.998 -8.741 1.00 49.47 187 ASN A O 1
ATOM 1389 N N . SER A 1 188 ? 49.521 22.108 -10.638 1.00 50.97 188 SER A N 1
ATOM 1390 C CA . SER A 1 188 ? 50.887 21.956 -11.168 1.00 50.97 188 SER A CA 1
ATOM 1391 C C . SER A 1 188 ? 51.589 23.319 -11.262 1.00 50.97 188 SER A C 1
ATOM 1393 O O . SER A 1 188 ? 51.664 23.915 -12.332 1.00 50.97 188 SER A O 1
ATOM 1395 N N . GLY A 1 189 ? 52.077 23.824 -10.123 1.00 42.16 189 GLY A N 1
ATOM 1396 C CA . GLY A 1 189 ? 52.983 24.982 -10.004 1.00 42.16 189 GLY A CA 1
ATOM 1397 C C . GLY A 1 189 ? 54.283 24.577 -9.287 1.00 42.16 189 GLY A C 1
ATOM 1398 O O . GLY A 1 189 ? 54.266 23.582 -8.568 1.00 42.16 189 GLY A O 1
ATOM 1399 N N . PRO A 1 190 ? 55.417 25.265 -9.523 1.00 48.91 190 PRO A N 1
ATOM 1400 C CA . PRO A 1 190 ? 56.740 24.645 -9.608 1.00 48.91 190 PRO A CA 1
ATOM 1401 C C . PRO A 1 190 ? 57.323 24.223 -8.253 1.00 48.91 190 PRO A C 1
ATOM 1403 O O . PRO A 1 190 ? 57.246 24.959 -7.271 1.00 48.91 190 PRO A O 1
ATOM 1406 N N . ASN A 1 191 ? 57.969 23.054 -8.240 1.00 50.72 191 ASN A N 1
ATOM 1407 C CA . ASN A 1 191 ? 58.910 22.665 -7.193 1.00 50.72 191 ASN A CA 1
ATOM 1408 C C . ASN A 1 191 ? 60.140 23.578 -7.286 1.00 50.72 191 ASN A C 1
ATOM 1410 O O . ASN A 1 191 ? 60.781 23.618 -8.335 1.00 50.72 191 ASN A O 1
ATOM 1414 N N . ASN A 1 192 ? 60.459 24.282 -6.201 1.00 42.94 192 ASN A N 1
ATOM 1415 C CA . ASN A 1 192 ? 61.715 25.012 -6.060 1.00 42.94 192 ASN A CA 1
ATOM 1416 C C . ASN A 1 192 ? 62.630 24.214 -5.118 1.00 42.94 192 ASN A C 1
ATOM 1418 O O . ASN A 1 192 ? 62.310 24.103 -3.932 1.00 42.94 192 ASN A O 1
ATOM 1422 N N . ASP A 1 193 ? 63.724 23.685 -5.669 1.00 41.91 193 ASP A N 1
ATOM 1423 C CA . ASP A 1 193 ? 65.024 23.609 -4.988 1.00 41.91 193 ASP A CA 1
ATOM 1424 C C . ASP A 1 193 ? 65.801 24.898 -5.307 1.00 41.91 193 ASP A C 1
ATOM 1426 O O . ASP A 1 193 ? 65.687 25.374 -6.466 1.00 41.91 193 ASP A O 1
#

Secondary structure (DSSP, 8-state):
--GGG-EE-S--TTTTTTTSS--GGGTHHHHHHHHHHHHS-SSEE-----B--SSTT--STT--SS--PPP---SS----TT-B--GGGSHHHHHHHHHHHHHTTSPPP-TT-THHHH-PPP-SS-THHHHHHHHHTTS---S-TTTHHHHHHHHHHHHHHHHHHHHHHHHHHHHHHHHHHHHHHTT------

Sequence (193 aa):
MDSDKAAVWVTNWDTERNGSSLTTRDGTSYLLANAFMLAYDYGQPHIFSGYYYAGVDDGAPGATRTSVPDMTCPTDGIETAGTWHCAQRWTAIRGMIGCRNAVAGTRKYDPSDPAWFTGETPHKGDDTAAKSADSAASAKSGDAKSGKATSDAIRRAATLAAILLPVIVGVTFMAIARRNGKAQSDNSGPNND

Organism: Bifidobacterium longum subsp. longum (NCBI:txid1679)

Foldseek 3Di:
DQQAPDEDEQDELVCCLPVNGDDLVVPPVNLVVLLCVLVDSGHHYDYYKAADDPHNPDDAQPDDPVDDDDADEDQCSDHDPRHTRPVCNHPSNVVSNVVSVVCQLPDDDDVVDPCVVVVDDDPDDPVVSVVVVVVVVPPDDDDDPPCPVVVVVVVVVVVVCVVVVVVVVVVVVVVVVVVVVVVVVVPDDDDDD

InterPro domains:
  IPR017853 Glycoside hydrolase superfamily [SSF51445] (2-102)

Radius of gyration: 24.25 Å; chains: 1; bounding box: 90×43×48 Å